Protein AF-A0A1A9VCZ2-F1 (afdb_monomer)

Organism: Glossina austeni (NCBI:txid7395)

Radius of gyration: 34.64 Å; Cα contacts (8 Å, |Δi|>4): 49; chains: 1; bounding box: 55×84×96 Å

pLDDT: mean 73.2, std 14.66, range [42.56, 91.06]

Secondary structure (DSSP, 8-state):
-HHHHHHHHHHHHHHSS---TTSS--S--HHHHHHHHHHHHHHHHTT---GGGTTS-HHHHHHHHHHHHHHHHHHIIIIIIHHHHHHHHHHHHHHHHHTT--HHHHHHHHHHHHHHHHHHHHHHHHHHHHHHHHHHHHHHHHHHHHHHHHHHHHHHHHHHHHHHHHHHHTS--------------------------------------

Mean predicted aligned error: 15.45 Å

InterPro domains:
  IPR032145 Protein of unknown function DUF4818 [PF16089] (28-128)

Foldseek 3Di:
DVVLVVVLVVVCVVPLPDDPPPDDDNDCAPLLVVLLVLLLVCLVVLLPDDPVCPPDDVVVSVVVSSVVSSVCSVCCSPPPLVVVLVVLLVVQVVVCVVVVDDVVVCVVCVSVSSSVSSNVVSVVVSVVVVVVSVVVVVVVVVVVVVVVVVVCVVVVVVVVVVVVVVVVVPPPPPPPPDPDDDDDDDDDDDDDDDDDDPDDDDDDDDDDD

Sequence (209 aa):
VIIVATFHALLHLSHFIEPNTEYCFTDPTLASWIFVISVFEILWSDFVYPVHYLQLPPTLQTIIEIIIALLLTEFGTIFVWYKIENFTCYLTKSLLLAIGLHPKAYTEYEYYILGAATTIVCIAFLICLDGVCTIGKKFICERANSRKQLMTAPKRKAILRSHLQLINKNRPVQKKVNPKSAVAGNTSNVQSSTHDAYEKGRLKTATDY

Structure (mmCIF, N/CA/C/O backbone):
data_AF-A0A1A9VCZ2-F1
#
_entry.id   AF-A0A1A9VCZ2-F1
#
loop_
_atom_site.group_PDB
_atom_site.id
_atom_site.type_symbol
_atom_site.label_atom_id
_atom_site.label_alt_id
_atom_site.label_comp_id
_atom_site.label_asym_id
_atom_site.label_entity_id
_atom_site.label_seq_id
_atom_site.pdbx_PDB_ins_code
_atom_site.Cartn_x
_atom_site.Cartn_y
_atom_site.Cartn_z
_atom_site.occupancy
_atom_site.B_iso_or_equiv
_atom_site.auth_seq_id
_atom_site.auth_comp_id
_atom_site.auth_asym_id
_atom_site.auth_atom_id
_atom_site.pdbx_PDB_model_num
ATOM 1 N N . VAL A 1 1 ? -16.388 12.639 -0.507 1.00 52.12 1 VAL A N 1
ATOM 2 C CA . VAL A 1 1 ? -15.794 12.579 -1.864 1.00 52.12 1 VAL A CA 1
ATOM 3 C C . VAL A 1 1 ? -15.373 13.958 -2.356 1.00 52.12 1 VAL A C 1
ATOM 5 O O . VAL A 1 1 ? -14.179 14.172 -2.434 1.00 52.12 1 VAL A O 1
ATOM 8 N N . ILE A 1 2 ? -16.285 14.918 -2.578 1.00 57.72 2 ILE A N 1
ATOM 9 C CA . ILE A 1 2 ? -15.926 16.253 -3.116 1.00 57.72 2 ILE A CA 1
ATOM 10 C C . ILE A 1 2 ? -14.925 16.996 -2.219 1.00 57.72 2 ILE A C 1
ATOM 12 O O . ILE A 1 2 ? -13.884 17.401 -2.701 1.00 57.72 2 ILE A O 1
ATOM 16 N N . ILE A 1 3 ? -15.166 17.080 -0.906 1.00 57.69 3 ILE A N 1
ATOM 17 C CA . ILE A 1 3 ? -14.259 17.783 0.026 1.00 57.69 3 ILE A CA 1
ATOM 18 C C . ILE A 1 3 ? -12.868 17.133 0.080 1.00 57.69 3 ILE A C 1
ATOM 20 O O . ILE A 1 3 ? -11.864 17.833 0.142 1.00 57.69 3 ILE A O 1
ATOM 24 N N . VAL A 1 4 ? -12.805 15.801 0.005 1.00 55.84 4 VAL A N 1
ATOM 25 C CA . VAL A 1 4 ? -11.534 15.064 -0.008 1.00 55.84 4 VAL A CA 1
ATOM 26 C C . VAL A 1 4 ? -10.811 15.265 -1.337 1.00 55.84 4 VAL A C 1
ATOM 28 O O . VAL A 1 4 ? -9.618 15.524 -1.330 1.00 55.84 4 VAL A O 1
ATOM 31 N N . ALA A 1 5 ? -11.533 15.258 -2.460 1.00 59.16 5 ALA A N 1
ATOM 32 C CA . ALA A 1 5 ? -10.984 15.576 -3.775 1.00 59.16 5 ALA A CA 1
ATOM 33 C C . ALA A 1 5 ? -10.482 17.028 -3.853 1.00 59.16 5 ALA A C 1
ATOM 35 O O . ALA A 1 5 ? -9.435 17.279 -4.436 1.00 59.16 5 ALA A O 1
ATOM 36 N N . THR A 1 6 ? -11.179 17.979 -3.223 1.00 63.00 6 THR A N 1
ATOM 37 C CA . THR A 1 6 ? -10.765 19.388 -3.162 1.00 63.00 6 THR A CA 1
ATOM 38 C C . THR A 1 6 ? -9.535 19.580 -2.278 1.00 63.00 6 THR A C 1
ATOM 40 O O . THR A 1 6 ? -8.613 20.274 -2.687 1.00 63.00 6 THR A O 1
ATOM 43 N N . PHE A 1 7 ? -9.468 18.946 -1.103 1.00 66.06 7 PHE A N 1
ATOM 44 C CA . PHE A 1 7 ? -8.271 18.993 -0.253 1.00 66.06 7 PHE A CA 1
ATOM 45 C C . PHE A 1 7 ? -7.082 18.284 -0.893 1.00 66.06 7 PHE A C 1
ATOM 47 O O . PHE A 1 7 ? -5.967 18.789 -0.822 1.00 66.06 7 PHE A O 1
ATOM 54 N N . HIS A 1 8 ? -7.323 17.155 -1.560 1.00 57.97 8 HIS A N 1
ATOM 55 C CA . HIS A 1 8 ? -6.290 16.455 -2.303 1.00 57.97 8 HIS A CA 1
ATOM 56 C C . HIS A 1 8 ? -5.778 17.327 -3.454 1.00 57.97 8 HIS A C 1
ATOM 58 O O . HIS A 1 8 ? -4.578 17.520 -3.542 1.00 57.97 8 HIS A O 1
ATOM 64 N N . ALA A 1 9 ? -6.654 17.972 -4.235 1.00 58.66 9 ALA A N 1
ATOM 65 C CA . ALA A 1 9 ? -6.259 18.919 -5.283 1.00 58.66 9 ALA A CA 1
ATOM 66 C C . ALA A 1 9 ? -5.501 20.150 -4.742 1.00 58.66 9 ALA A C 1
ATOM 68 O O . ALA A 1 9 ? -4.541 20.599 -5.364 1.00 58.66 9 ALA A O 1
ATOM 69 N N . LEU A 1 10 ? -5.895 20.677 -3.576 1.00 57.34 10 LEU A N 1
ATOM 70 C CA . LEU A 1 10 ? -5.231 21.819 -2.934 1.00 57.34 10 LEU A CA 1
ATOM 71 C C . LEU A 1 10 ? -3.849 21.458 -2.364 1.00 57.34 10 LEU A C 1
ATOM 73 O O . LEU A 1 10 ? -2.930 22.267 -2.458 1.00 57.34 10 LEU A O 1
ATOM 77 N N . LEU A 1 11 ? -3.676 20.251 -1.815 1.00 56.38 11 LEU A N 1
ATOM 78 C CA . LEU A 1 11 ? -2.387 19.758 -1.312 1.00 56.38 11 LEU A CA 1
ATOM 79 C C . LEU A 1 11 ? -1.461 19.297 -2.448 1.00 56.38 11 LEU A C 1
ATOM 81 O O . LEU A 1 11 ? -0.259 19.552 -2.395 1.00 56.38 11 LEU A O 1
ATOM 85 N N . HIS A 1 12 ? -2.014 18.719 -3.521 1.00 52.97 12 HIS A N 1
ATOM 86 C CA . HIS A 1 12 ? -1.264 18.375 -4.734 1.00 52.97 12 HIS A CA 1
ATOM 87 C C . HIS A 1 12 ? -0.693 19.623 -5.425 1.00 52.97 12 HIS A C 1
ATOM 89 O O . HIS A 1 12 ? 0.381 19.553 -6.007 1.00 52.97 12 HIS A O 1
ATOM 95 N N . LEU A 1 13 ? -1.346 20.788 -5.314 1.00 49.53 13 LEU A N 1
ATOM 96 C CA . LEU A 1 13 ? -0.773 22.051 -5.798 1.00 49.53 13 LEU A CA 1
ATOM 97 C C . LEU A 1 13 ? 0.426 22.539 -4.965 1.00 49.53 13 LEU A C 1
ATOM 99 O O . LEU A 1 13 ? 1.216 23.333 -5.467 1.00 49.53 13 LEU A O 1
ATOM 103 N N . SER A 1 14 ? 0.558 22.100 -3.708 1.00 48.03 14 SER A N 1
ATOM 104 C CA . SER A 1 14 ? 1.542 22.646 -2.764 1.00 48.03 14 SER A CA 1
ATOM 105 C C . SER A 1 14 ? 2.853 21.860 -2.690 1.00 48.03 14 SER A C 1
ATOM 107 O O . SER A 1 14 ? 3.862 22.456 -2.328 1.00 48.03 14 SER A O 1
ATOM 109 N N . HIS A 1 15 ? 2.864 20.559 -3.000 1.00 49.66 15 HIS A N 1
ATOM 110 C CA . HIS A 1 15 ? 4.079 19.724 -2.929 1.00 49.66 15 HIS A CA 1
ATOM 111 C C . HIS A 1 15 ? 4.588 19.223 -4.288 1.00 49.66 15 HIS A C 1
ATOM 113 O O . HIS A 1 15 ? 5.670 18.649 -4.358 1.00 49.66 15 HIS A O 1
ATOM 119 N N . PHE A 1 16 ? 3.847 19.463 -5.374 1.00 46.94 16 PHE A N 1
ATOM 120 C CA . PHE A 1 16 ? 4.220 19.027 -6.727 1.00 46.94 16 PHE A CA 1
ATOM 121 C C . PHE A 1 16 ? 5.191 19.984 -7.458 1.00 46.94 16 PHE A C 1
ATOM 123 O O . PHE A 1 16 ? 5.513 19.774 -8.621 1.00 46.94 16 PHE A O 1
ATOM 130 N N . ILE A 1 17 ? 5.682 21.040 -6.807 1.00 46.81 17 ILE A N 1
ATOM 131 C CA . ILE A 1 17 ? 6.604 22.024 -7.399 1.00 46.81 17 ILE A CA 1
ATOM 132 C C . ILE A 1 17 ? 7.838 22.034 -6.489 1.00 46.81 17 ILE A C 1
ATOM 134 O O . ILE A 1 17 ? 7.886 22.776 -5.521 1.00 46.81 17 ILE A O 1
ATOM 138 N N . GLU A 1 18 ? 8.767 21.088 -6.594 1.00 45.09 18 GLU A N 1
ATOM 139 C CA . GLU A 1 18 ? 9.806 21.137 -7.619 1.00 45.09 18 GLU A CA 1
ATOM 140 C C . GLU A 1 18 ? 10.416 19.731 -7.805 1.00 45.09 18 GLU A C 1
ATOM 142 O O . GLU A 1 18 ? 11.246 19.299 -6.997 1.00 45.09 18 GLU A O 1
ATOM 147 N N . PRO A 1 19 ? 9.992 18.959 -8.823 1.00 51.19 19 PRO A N 1
ATOM 148 C CA . PRO A 1 19 ? 10.675 17.723 -9.173 1.00 51.19 19 PRO A CA 1
ATOM 149 C C . PRO A 1 19 ? 12.093 18.079 -9.617 1.00 51.19 19 PRO A C 1
ATOM 151 O O . PRO A 1 19 ? 12.292 18.814 -10.582 1.00 51.19 19 PRO A O 1
ATOM 154 N N . ASN A 1 20 ? 13.083 17.577 -8.882 1.00 51.47 20 ASN A N 1
ATOM 155 C CA . ASN A 1 20 ? 14.489 17.782 -9.200 1.00 51.47 20 ASN A CA 1
ATOM 156 C C . ASN A 1 20 ? 14.747 17.182 -10.595 1.00 51.47 20 ASN A C 1
ATOM 158 O O . ASN A 1 20 ? 14.673 15.967 -10.782 1.00 51.47 20 ASN A O 1
ATOM 162 N N . THR A 1 21 ? 14.985 18.046 -11.579 1.00 52.69 21 THR A N 1
ATOM 163 C CA . THR A 1 21 ? 14.935 17.770 -13.028 1.00 52.69 21 THR A CA 1
ATOM 164 C C . THR A 1 21 ? 16.053 16.862 -13.547 1.00 52.69 21 THR A C 1
ATOM 166 O O . THR A 1 21 ? 16.142 16.608 -14.745 1.00 52.69 21 THR A O 1
ATOM 169 N N . GLU A 1 22 ? 16.907 16.349 -12.662 1.00 55.22 22 GLU A N 1
ATOM 170 C CA . GLU A 1 22 ? 18.051 15.512 -13.027 1.00 55.22 22 GLU A CA 1
ATOM 171 C C . GLU A 1 22 ? 17.714 14.017 -13.160 1.00 55.22 22 GLU A C 1
ATOM 173 O O . GLU A 1 22 ? 18.535 13.250 -13.666 1.00 55.22 22 GLU A O 1
ATOM 178 N N . TYR A 1 23 ? 16.521 13.577 -12.742 1.00 54.56 23 TYR A N 1
ATOM 179 C CA . TYR A 1 23 ? 16.133 12.164 -12.782 1.00 54.56 23 TYR A CA 1
ATOM 180 C C . TYR A 1 23 ? 15.116 11.857 -13.889 1.00 54.56 23 TYR A C 1
ATOM 182 O O . TYR A 1 23 ? 14.283 12.671 -14.263 1.00 54.56 23 TYR A O 1
ATOM 190 N N . CYS A 1 24 ? 15.228 10.639 -14.421 1.00 55.81 24 CYS A N 1
ATOM 191 C CA . CYS A 1 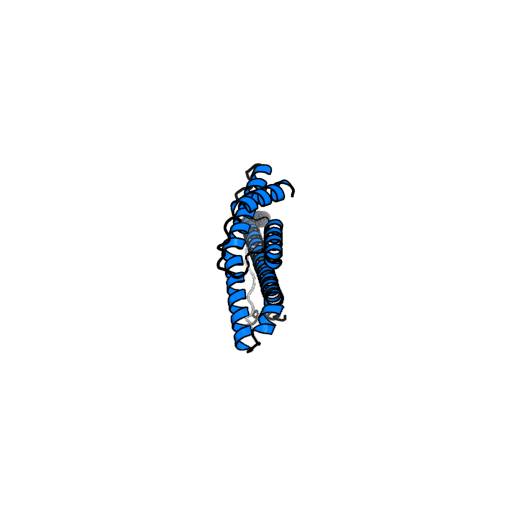24 ? 14.806 10.194 -15.754 1.00 55.81 24 CYS A CA 1
ATOM 192 C C . CYS A 1 24 ? 13.308 10.329 -16.119 1.00 55.81 24 CYS A C 1
ATOM 194 O O . CYS A 1 24 ? 12.963 10.032 -17.259 1.00 55.81 24 CYS A O 1
ATOM 196 N N . PHE A 1 25 ? 12.421 10.736 -15.208 1.00 52.97 25 PHE A N 1
ATOM 197 C CA . PHE A 1 25 ? 10.984 10.853 -15.474 1.00 52.97 25 PHE A CA 1
ATOM 198 C C . PHE A 1 25 ? 10.402 12.070 -14.755 1.00 52.97 25 PHE A C 1
ATOM 200 O O . PHE A 1 25 ? 10.182 12.049 -13.549 1.00 52.97 25 PHE A O 1
ATOM 207 N N . THR A 1 26 ? 10.168 13.139 -15.515 1.00 50.75 26 THR A N 1
ATOM 208 C CA . THR A 1 26 ? 9.537 14.380 -15.035 1.00 50.75 26 THR A CA 1
ATOM 209 C C . THR A 1 26 ? 8.007 14.290 -15.032 1.00 50.75 26 THR A C 1
ATOM 211 O O . THR A 1 26 ? 7.349 15.097 -14.382 1.00 50.75 26 THR A O 1
ATOM 214 N N . ASP A 1 27 ? 7.439 13.300 -15.728 1.00 57.88 27 ASP A N 1
ATOM 215 C CA . ASP A 1 27 ? 5.993 13.129 -15.850 1.00 57.88 27 ASP A CA 1
ATOM 216 C C . ASP A 1 27 ? 5.460 12.078 -14.869 1.00 57.88 27 ASP A C 1
ATOM 218 O O . ASP A 1 27 ? 6.059 11.006 -14.727 1.00 57.88 27 ASP A O 1
ATOM 222 N N . PRO A 1 28 ? 4.308 12.334 -14.220 1.00 55.16 28 PRO A N 1
ATOM 223 C CA . PRO A 1 28 ? 3.696 11.375 -13.316 1.00 55.16 28 PRO A CA 1
ATOM 224 C C . PRO A 1 28 ? 3.307 10.114 -14.095 1.00 55.16 28 PRO A C 1
ATOM 226 O O . PRO A 1 28 ? 2.402 10.122 -14.935 1.00 55.16 28 PRO A O 1
ATOM 229 N N . THR A 1 29 ? 4.011 9.019 -13.818 1.00 68.62 29 THR A N 1
ATOM 230 C CA . THR A 1 29 ? 3.796 7.729 -14.473 1.00 68.62 29 THR A CA 1
ATOM 231 C C . THR A 1 29 ? 2.415 7.174 -14.112 1.00 68.62 29 THR A C 1
ATOM 233 O O . THR A 1 29 ? 1.915 7.360 -13.002 1.00 68.62 29 THR A O 1
ATOM 236 N N . LEU A 1 30 ? 1.778 6.450 -15.041 1.00 71.06 30 LEU A N 1
ATOM 237 C CA . LEU A 1 30 ? 0.506 5.745 -14.801 1.00 71.06 30 LEU A CA 1
ATOM 238 C C . LEU A 1 30 ? 0.558 4.893 -13.514 1.00 71.06 30 LEU A C 1
ATOM 240 O O . LEU A 1 30 ? -0.425 4.800 -12.784 1.00 71.06 30 LEU A O 1
ATOM 244 N N . ALA A 1 31 ? 1.725 4.314 -13.215 1.00 74.44 31 ALA A N 1
ATOM 245 C CA . ALA A 1 31 ? 1.975 3.542 -12.004 1.00 74.44 31 ALA A CA 1
ATOM 246 C C . ALA A 1 31 ? 1.832 4.378 -10.720 1.00 74.44 31 ALA A C 1
ATOM 248 O O . ALA A 1 31 ? 1.229 3.902 -9.762 1.00 74.44 31 ALA A O 1
ATOM 249 N N . SER A 1 32 ? 2.306 5.629 -10.709 1.00 76.94 32 SER A N 1
ATOM 250 C CA . SER A 1 32 ? 2.145 6.537 -9.566 1.00 76.94 32 SER A CA 1
ATOM 251 C C . SER A 1 32 ? 0.669 6.837 -9.281 1.00 76.94 32 SER A C 1
ATOM 253 O O . SER A 1 32 ? 0.229 6.760 -8.135 1.00 76.94 32 SER A O 1
ATOM 255 N N . TRP A 1 33 ? -0.136 7.068 -10.323 1.00 77.44 33 TRP A N 1
ATOM 256 C CA . TRP A 1 33 ? -1.582 7.263 -10.169 1.00 77.44 33 TRP A CA 1
ATOM 257 C C . TRP A 1 33 ? -2.281 6.024 -9.607 1.00 77.44 33 TRP A C 1
ATOM 259 O O . TRP A 1 33 ? -3.092 6.138 -8.688 1.00 77.44 33 TRP A O 1
ATOM 269 N N . ILE A 1 34 ? -1.945 4.838 -10.124 1.00 79.44 34 ILE A N 1
ATOM 270 C CA . ILE A 1 34 ? -2.486 3.567 -9.626 1.00 79.44 34 ILE A CA 1
ATOM 271 C C . ILE A 1 34 ? -2.100 3.365 -8.157 1.00 79.44 34 ILE A C 1
ATOM 273 O O . ILE A 1 34 ? -2.953 2.988 -7.353 1.00 79.44 34 ILE A O 1
ATOM 277 N N . PHE A 1 35 ? -0.851 3.659 -7.790 1.00 79.25 35 PHE A N 1
ATOM 278 C CA . PHE A 1 35 ? -0.376 3.578 -6.413 1.00 79.25 35 PHE A CA 1
ATOM 279 C C . PHE A 1 35 ? -1.184 4.486 -5.482 1.00 79.25 35 PHE A C 1
ATOM 281 O O . PHE A 1 35 ? -1.707 4.011 -4.476 1.00 79.25 35 PHE A O 1
ATOM 288 N N . VAL A 1 36 ? -1.347 5.765 -5.837 1.00 80.25 36 VAL A N 1
ATOM 289 C CA . VAL A 1 36 ? -2.093 6.739 -5.024 1.00 80.25 36 VAL A CA 1
ATOM 290 C C . VAL A 1 36 ? -3.552 6.318 -4.852 1.00 80.25 36 VAL A C 1
ATOM 292 O O . VAL A 1 36 ? -4.045 6.295 -3.725 1.00 80.25 36 VAL A O 1
ATOM 295 N N . ILE A 1 37 ? -4.231 5.935 -5.940 1.00 80.06 37 ILE A N 1
ATOM 296 C CA . ILE A 1 37 ? -5.630 5.480 -5.890 1.00 80.06 37 ILE A CA 1
ATOM 297 C C . ILE A 1 37 ? -5.763 4.262 -4.974 1.00 80.06 37 ILE A C 1
ATOM 299 O O . ILE A 1 37 ? -6.665 4.214 -4.142 1.00 80.06 37 ILE A O 1
ATOM 303 N N . SER A 1 38 ? -4.840 3.310 -5.084 1.00 80.81 38 SER A N 1
ATOM 304 C CA . SER A 1 38 ? -4.903 2.063 -4.322 1.00 80.81 38 SER A CA 1
ATOM 305 C C . SER A 1 38 ? -4.584 2.269 -2.839 1.00 80.81 38 SER A C 1
ATOM 307 O O . SER A 1 38 ? -5.266 1.725 -1.977 1.00 80.81 38 SER A O 1
ATOM 309 N N . VAL A 1 39 ? -3.588 3.098 -2.509 1.00 80.31 39 VAL A N 1
ATOM 310 C CA . VAL A 1 39 ? -3.297 3.480 -1.116 1.00 80.31 39 VAL A CA 1
ATOM 311 C C . VAL A 1 39 ? -4.497 4.196 -0.501 1.00 80.31 39 VAL A C 1
ATOM 313 O O . VAL A 1 39 ? -4.869 3.911 0.637 1.00 80.31 39 VAL A O 1
ATOM 316 N N . PHE A 1 40 ? -5.139 5.080 -1.264 1.00 79.56 40 PHE A N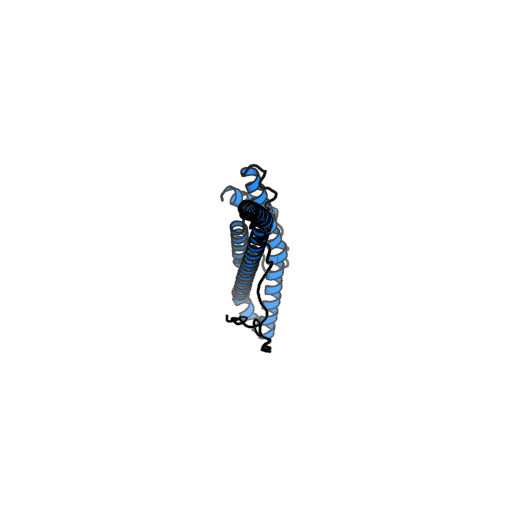 1
ATOM 317 C CA . PHE A 1 40 ? -6.339 5.776 -0.824 1.00 79.56 40 PHE A CA 1
ATOM 318 C C . PHE A 1 40 ? -7.520 4.816 -0.606 1.00 79.56 40 PHE A C 1
ATOM 320 O O . PHE A 1 40 ? -8.223 4.935 0.396 1.00 79.56 40 PHE A O 1
ATOM 327 N N . GLU A 1 41 ? -7.720 3.838 -1.492 1.00 81.69 41 GLU A N 1
ATOM 328 C CA . GLU A 1 41 ? -8.746 2.799 -1.345 1.00 81.69 41 GLU A CA 1
ATOM 329 C C . GLU A 1 41 ? -8.527 1.952 -0.083 1.00 81.69 41 GLU A C 1
ATOM 331 O O . GLU A 1 41 ? -9.471 1.716 0.674 1.00 81.69 41 GLU A O 1
ATOM 336 N N . ILE A 1 42 ? -7.282 1.558 0.198 1.00 78.38 42 ILE A N 1
ATOM 337 C CA . ILE A 1 42 ? -6.941 0.784 1.399 1.00 78.38 42 ILE A CA 1
ATOM 338 C C . ILE A 1 42 ? -7.165 1.620 2.661 1.00 78.38 42 ILE A C 1
ATOM 340 O O . ILE A 1 42 ? -7.820 1.157 3.593 1.00 78.38 42 ILE A O 1
ATOM 344 N N . LEU A 1 43 ? -6.711 2.876 2.674 1.00 77.94 43 LEU A N 1
ATOM 345 C CA . LEU A 1 43 ? -6.960 3.805 3.782 1.00 77.94 43 LEU A CA 1
ATOM 346 C C . LEU A 1 43 ? -8.459 4.012 4.031 1.00 77.94 43 LEU A C 1
ATOM 348 O O . LEU A 1 43 ? -8.884 4.075 5.185 1.00 77.94 43 LEU A O 1
ATOM 352 N N . TRP A 1 44 ? -9.256 4.083 2.964 1.00 77.12 44 TRP A N 1
ATOM 353 C CA . TRP A 1 44 ? -10.707 4.223 3.048 1.00 77.12 44 TRP A CA 1
ATOM 354 C C . TRP A 1 44 ? -11.394 2.953 3.571 1.00 77.12 44 TRP A C 1
ATOM 356 O O . TRP A 1 44 ? -12.347 3.033 4.344 1.00 77.12 44 TRP A O 1
ATOM 366 N N . SER A 1 45 ? -10.915 1.775 3.169 1.00 77.44 45 SER A N 1
ATOM 367 C CA . SER A 1 45 ? -11.424 0.472 3.622 1.00 77.44 45 SER A CA 1
ATOM 368 C C . SER A 1 45 ? -11.060 0.170 5.079 1.00 77.44 45 SER A C 1
ATOM 370 O O . SER A 1 45 ? -11.815 -0.487 5.806 1.00 77.44 45 SER A O 1
ATOM 372 N N . ASP A 1 46 ? -9.898 0.643 5.525 1.00 67.38 46 ASP A N 1
ATOM 373 C CA . ASP A 1 46 ? -9.320 0.231 6.797 1.00 67.38 46 ASP A CA 1
ATOM 374 C C . ASP A 1 46 ? -9.833 0.993 8.015 1.00 67.38 46 ASP A C 1
ATOM 376 O O . ASP A 1 46 ? -9.503 0.551 9.116 1.00 67.38 46 ASP A O 1
ATOM 380 N N . PHE A 1 47 ? -10.665 2.039 7.857 1.00 63.84 47 PHE A N 1
ATOM 381 C CA . PHE A 1 47 ? -11.191 2.883 8.947 1.00 63.84 47 PHE A CA 1
ATOM 382 C C . PHE A 1 47 ? -10.178 2.961 10.089 1.00 63.84 47 PHE A C 1
ATOM 384 O O . PHE A 1 47 ? -10.360 2.336 11.142 1.00 63.84 47 PHE A O 1
ATOM 391 N N . VAL A 1 48 ? -9.056 3.643 9.833 1.00 60.50 48 VAL A N 1
ATOM 392 C CA . VAL A 1 48 ? -7.902 3.749 10.740 1.00 60.50 48 VAL A CA 1
ATOM 393 C C . VAL A 1 48 ? -8.284 4.631 11.928 1.00 60.50 48 VAL A C 1
ATOM 395 O O . VAL A 1 48 ? -7.743 5.709 12.151 1.00 60.50 48 VAL A O 1
ATOM 398 N N . TYR A 1 49 ? -9.280 4.199 12.692 1.00 59.75 49 TYR A N 1
ATOM 399 C CA . TYR A 1 49 ? -9.804 4.923 13.820 1.00 59.75 49 TYR A CA 1
ATOM 400 C C . TYR A 1 49 ? -9.345 4.238 15.099 1.00 59.75 49 TYR A C 1
ATOM 402 O O . TYR A 1 49 ? -9.797 3.135 15.433 1.00 59.75 49 TYR A O 1
ATOM 410 N N . PRO A 1 50 ? -8.453 4.876 15.871 1.00 58.88 50 PRO A N 1
ATOM 411 C CA . PRO A 1 50 ? -8.182 4.432 17.218 1.00 58.88 50 PRO A CA 1
ATOM 412 C C . PRO A 1 50 ? -9.483 4.531 18.010 1.00 58.88 50 PRO A C 1
ATOM 414 O O . PRO A 1 50 ? -10.100 5.592 18.095 1.00 58.88 50 PRO A O 1
ATOM 417 N N . VAL A 1 51 ? -9.864 3.435 18.671 1.00 63.34 51 VAL A N 1
ATOM 418 C CA . VAL A 1 51 ? -11.046 3.334 19.556 1.00 63.34 51 VAL A CA 1
ATOM 419 C C . VAL A 1 51 ? -11.096 4.460 20.610 1.00 63.34 51 VAL A C 1
ATOM 421 O O . VAL A 1 51 ? -12.118 4.698 21.240 1.00 63.34 51 VAL A O 1
ATOM 424 N N . HIS A 1 52 ? -9.982 5.158 20.825 1.00 65.31 52 HIS A N 1
ATOM 425 C CA . HIS A 1 52 ? -9.792 6.180 21.847 1.00 65.31 52 HIS A CA 1
ATOM 426 C C . HIS A 1 52 ? -10.466 7.514 21.491 1.00 65.31 52 HIS A C 1
ATOM 428 O O . HIS A 1 52 ? -10.749 8.296 22.391 1.00 65.31 52 HIS A O 1
ATOM 434 N N . TYR A 1 53 ? -10.788 7.753 20.217 1.00 66.00 53 TYR A N 1
ATOM 435 C CA . TYR A 1 53 ? -11.432 8.992 19.763 1.00 66.00 53 TYR A CA 1
ATOM 436 C C . TYR A 1 53 ? -12.963 8.887 19.651 1.00 66.00 53 TYR A C 1
ATOM 438 O O . TYR A 1 53 ? -13.610 9.797 19.143 1.00 66.00 53 TYR A O 1
ATOM 446 N N . LEU A 1 54 ? -13.569 7.817 20.184 1.00 67.69 54 LEU A N 1
ATOM 447 C CA . LEU A 1 54 ? -15.023 7.585 20.146 1.00 67.69 54 LEU A CA 1
ATOM 448 C C . LEU A 1 54 ? -15.868 8.680 20.833 1.00 67.69 54 LEU A C 1
ATOM 450 O O . LEU A 1 54 ? -17.089 8.663 20.729 1.00 67.69 54 LEU A O 1
ATOM 454 N N . GLN A 1 55 ? -15.238 9.573 21.599 1.00 82.31 55 GLN A N 1
ATOM 455 C CA . GLN A 1 55 ? -15.908 10.611 22.387 1.00 82.31 55 GLN A CA 1
ATOM 456 C C . GLN A 1 55 ? -16.074 11.944 21.639 1.00 82.31 55 GLN A C 1
ATOM 458 O O . GLN A 1 55 ? -16.719 12.848 22.166 1.00 82.31 55 GLN A O 1
ATOM 463 N N . LEU A 1 56 ? -15.499 12.093 20.440 1.00 82.88 56 LEU A N 1
ATOM 464 C CA . LEU A 1 56 ? -15.586 13.333 19.667 1.00 82.88 56 LEU A CA 1
ATOM 465 C C . LEU A 1 56 ? -16.814 13.356 18.743 1.00 82.88 56 LEU A C 1
ATOM 467 O O . LEU A 1 56 ? -17.298 12.301 18.331 1.00 82.88 56 LEU A O 1
ATOM 471 N N . PRO A 1 57 ? -17.331 14.552 18.394 1.00 88.75 57 PRO A N 1
ATOM 472 C CA . PRO A 1 57 ? -18.420 14.672 17.435 1.00 88.75 57 PRO A CA 1
ATOM 473 C C . PRO A 1 57 ? -18.021 14.069 16.077 1.00 88.75 57 PRO A C 1
ATOM 475 O O . PRO A 1 57 ? -16.889 14.278 15.624 1.00 88.75 57 PRO A O 1
ATOM 478 N N . PRO A 1 58 ? -18.953 13.379 15.392 1.00 82.25 58 PRO A N 1
ATOM 479 C CA . PRO A 1 58 ? -18.659 12.572 14.205 1.00 82.25 58 PRO A CA 1
ATOM 480 C C . PRO A 1 58 ? -17.995 13.379 13.083 1.00 82.25 58 PRO A C 1
ATOM 482 O O . PRO A 1 58 ? -17.099 12.886 12.408 1.00 82.25 58 PRO A O 1
ATOM 485 N N . THR A 1 59 ? -18.358 14.655 12.935 1.00 82.69 59 THR A N 1
ATOM 486 C CA . THR A 1 59 ? -17.759 15.555 11.941 1.00 82.69 59 THR A CA 1
ATOM 487 C C . THR A 1 59 ? -16.261 15.756 12.163 1.00 82.69 59 THR A C 1
ATOM 489 O O . THR A 1 59 ? -15.482 15.705 11.215 1.00 82.69 59 THR A O 1
ATOM 492 N N . LEU A 1 60 ? -15.841 15.979 13.411 1.00 83.50 60 LEU A N 1
ATOM 493 C CA . LEU A 1 60 ? -14.437 16.240 13.729 1.00 83.50 60 LEU A CA 1
ATOM 494 C C . LEU A 1 60 ? -13.606 14.959 13.622 1.00 83.50 60 LEU A C 1
ATOM 496 O O . LEU A 1 60 ? -12.463 14.993 13.175 1.00 83.50 60 LEU A O 1
ATOM 500 N N . GLN A 1 61 ? -14.229 13.826 13.941 1.00 82.44 61 GLN A N 1
ATOM 501 C CA . GLN A 1 61 ? -13.685 12.499 13.694 1.00 82.44 61 GLN A CA 1
ATOM 502 C C . GLN A 1 61 ? -13.356 12.286 12.209 1.00 82.44 61 GLN A C 1
ATOM 504 O O . GLN A 1 61 ? -12.218 11.941 11.894 1.00 82.44 61 GLN A O 1
ATOM 509 N N . THR A 1 62 ? -14.303 12.560 11.308 1.00 80.38 62 THR A N 1
ATOM 510 C CA . THR A 1 62 ? -14.086 12.429 9.859 1.00 80.38 6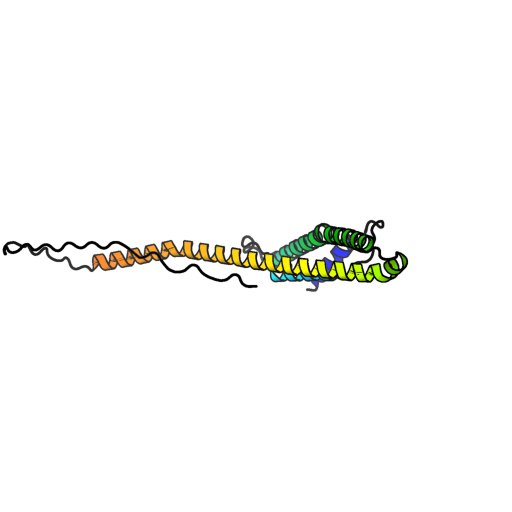2 THR A CA 1
ATOM 511 C C . THR A 1 62 ? -13.003 13.378 9.345 1.00 80.38 62 THR A C 1
ATOM 513 O O . THR A 1 62 ? -12.204 12.993 8.497 1.00 80.38 62 THR A O 1
ATOM 516 N N . ILE A 1 63 ? -12.929 14.611 9.860 1.00 83.56 63 ILE A N 1
ATOM 517 C CA . ILE A 1 63 ? -11.890 15.572 9.452 1.00 83.56 63 ILE A CA 1
ATOM 518 C C . ILE A 1 63 ? -10.494 15.060 9.822 1.00 83.56 63 ILE A C 1
ATOM 520 O O . ILE A 1 63 ? -9.600 15.072 8.978 1.00 83.56 63 ILE A O 1
ATOM 524 N N . ILE A 1 64 ? -10.305 14.587 11.058 1.00 82.69 64 ILE A N 1
ATOM 525 C CA . ILE A 1 64 ? -9.016 14.039 11.507 1.00 82.69 64 ILE A CA 1
ATOM 526 C C . ILE A 1 64 ? -8.622 12.823 10.665 1.00 82.69 64 ILE A C 1
ATOM 528 O O . ILE A 1 64 ? -7.468 12.710 10.260 1.00 82.69 64 ILE A O 1
ATOM 532 N N . GLU A 1 65 ? -9.574 11.938 10.373 1.00 81.00 65 GLU A N 1
ATOM 533 C CA . GLU A 1 65 ? -9.347 10.752 9.544 1.00 81.00 65 GLU A CA 1
ATOM 534 C C . GLU A 1 65 ? -8.865 11.124 8.137 1.00 81.00 65 GLU A C 1
ATOM 536 O O . GLU A 1 65 ? -7.862 10.587 7.672 1.00 81.00 65 GLU A O 1
ATOM 541 N N . ILE A 1 66 ? -9.504 12.112 7.502 1.00 80.50 66 ILE A N 1
ATOM 542 C CA . ILE A 1 66 ? -9.088 12.620 6.188 1.00 80.50 66 ILE A CA 1
ATOM 543 C C . ILE A 1 66 ? -7.671 13.204 6.249 1.00 80.50 66 ILE A C 1
ATOM 545 O O . ILE A 1 66 ? -6.864 12.921 5.368 1.00 80.50 66 ILE A O 1
ATOM 549 N N . ILE A 1 67 ? -7.346 13.990 7.282 1.00 81.69 67 ILE A N 1
ATOM 550 C CA . ILE A 1 67 ? -6.013 14.596 7.433 1.00 81.69 67 ILE A CA 1
ATOM 551 C C . ILE A 1 67 ? -4.939 13.517 7.599 1.00 81.69 67 ILE A C 1
ATOM 553 O O . ILE A 1 67 ? -3.911 13.571 6.929 1.00 81.69 67 ILE A O 1
ATOM 557 N N . ILE A 1 68 ? -5.171 12.521 8.458 1.00 81.00 68 ILE A N 1
ATOM 558 C CA . ILE A 1 68 ? -4.218 11.424 8.678 1.00 81.00 68 ILE A CA 1
ATOM 559 C C . ILE A 1 68 ? -4.054 10.594 7.403 1.00 81.00 68 ILE A C 1
ATOM 561 O O . ILE A 1 68 ? -2.925 10.276 7.036 1.00 81.00 68 ILE A O 1
ATOM 565 N N . ALA A 1 69 ? -5.149 10.276 6.708 1.00 79.44 69 ALA A N 1
ATOM 566 C CA . ALA A 1 69 ? -5.100 9.538 5.449 1.00 79.44 69 ALA A CA 1
ATOM 567 C C . ALA A 1 69 ? -4.315 10.301 4.372 1.00 79.44 69 ALA A C 1
ATOM 569 O O . ALA A 1 69 ? -3.491 9.704 3.679 1.00 79.44 69 ALA A O 1
ATOM 570 N N . LEU A 1 70 ? -4.510 11.619 4.264 1.00 78.88 70 LEU A N 1
ATOM 571 C CA . LEU A 1 70 ? -3.748 12.471 3.349 1.00 78.88 70 LEU A CA 1
ATOM 572 C C . LEU A 1 70 ? -2.258 12.480 3.698 1.00 78.88 70 LEU A C 1
ATOM 574 O O . LEU A 1 70 ? -1.446 12.227 2.815 1.00 78.88 70 LEU A O 1
ATOM 578 N N . LEU A 1 71 ? -1.905 12.675 4.972 1.00 80.62 71 LEU A N 1
ATOM 579 C CA . LEU A 1 71 ? -0.509 12.655 5.422 1.00 80.62 71 LEU A CA 1
ATOM 580 C C . LEU A 1 71 ? 0.162 11.299 5.174 1.00 80.62 71 LEU A C 1
ATOM 582 O O . LEU A 1 71 ? 1.307 11.257 4.733 1.00 80.62 71 LEU A O 1
ATOM 586 N N . LEU A 1 72 ? -0.534 10.185 5.427 1.00 80.94 72 LEU A N 1
ATOM 587 C CA . LEU A 1 72 ? -0.010 8.847 5.139 1.00 80.94 72 LEU A CA 1
ATOM 588 C C . LEU A 1 72 ? 0.166 8.616 3.638 1.00 80.94 72 LEU A C 1
ATOM 590 O O . LEU A 1 72 ? 1.173 8.041 3.232 1.00 80.94 72 LEU A O 1
ATOM 594 N N . THR A 1 73 ? -0.796 9.056 2.825 1.00 81.19 73 THR A N 1
ATOM 595 C CA . THR A 1 73 ? -0.729 8.923 1.363 1.00 81.19 73 THR A CA 1
ATOM 596 C C . THR A 1 73 ? 0.428 9.741 0.804 1.00 81.19 73 THR A C 1
ATOM 598 O O . THR A 1 73 ? 1.212 9.239 0.002 1.00 81.19 73 THR A O 1
ATOM 601 N N . GLU A 1 74 ? 0.577 10.982 1.260 1.00 80.38 74 GLU A N 1
ATOM 602 C CA . GLU A 1 74 ? 1.653 11.886 0.863 1.00 80.38 74 GLU A CA 1
ATOM 603 C C . GLU A 1 74 ? 3.018 11.339 1.290 1.00 80.38 74 GLU A C 1
ATOM 605 O O . GLU A 1 74 ? 3.913 11.188 0.461 1.00 80.38 74 GLU A O 1
ATOM 610 N N . PHE A 1 75 ? 3.158 10.927 2.553 1.00 81.56 75 PHE A N 1
ATOM 611 C CA . PHE A 1 75 ? 4.387 10.315 3.050 1.00 81.56 75 PHE A CA 1
ATOM 612 C C . PHE A 1 75 ? 4.721 9.015 2.304 1.00 81.56 75 PHE A C 1
ATOM 614 O O . PHE A 1 75 ? 5.867 8.802 1.907 1.00 81.56 75 PHE A O 1
ATOM 621 N N . GLY A 1 76 ? 3.726 8.159 2.066 1.00 81.25 76 GLY A N 1
ATOM 622 C CA . GLY A 1 76 ? 3.887 6.923 1.306 1.00 81.25 76 GLY A CA 1
ATOM 623 C C . GLY A 1 76 ? 4.335 7.187 -0.129 1.00 81.25 76 GLY A C 1
ATOM 624 O O . GLY A 1 76 ? 5.261 6.543 -0.616 1.00 81.25 76 GLY A O 1
ATOM 625 N N . THR A 1 77 ? 3.749 8.180 -0.790 1.00 81.19 77 THR A N 1
ATOM 626 C CA . THR A 1 77 ? 4.087 8.519 -2.177 1.00 81.19 77 THR A CA 1
ATOM 627 C C . THR A 1 77 ? 5.481 9.152 -2.275 1.00 81.19 77 THR A C 1
ATOM 629 O O . THR A 1 77 ? 6.298 8.753 -3.103 1.00 81.19 77 THR A O 1
ATOM 632 N N . ILE A 1 78 ? 5.818 10.087 -1.387 1.00 79.38 78 ILE A N 1
ATOM 633 C CA . ILE A 1 78 ? 7.098 10.805 -1.455 1.00 79.38 78 IL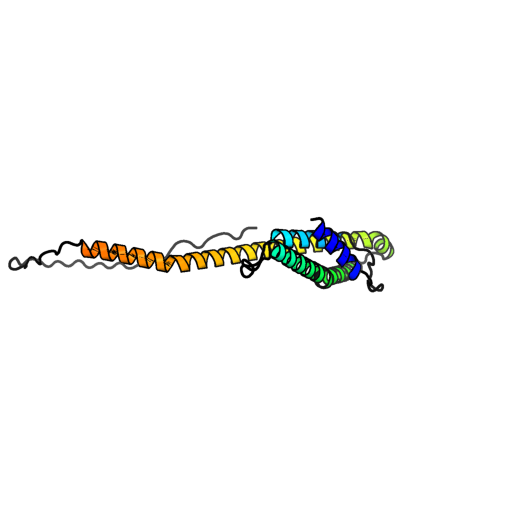E A CA 1
ATOM 634 C C . ILE A 1 78 ? 8.266 9.939 -0.974 1.00 79.38 78 ILE A C 1
ATOM 636 O O . ILE A 1 78 ? 9.329 9.946 -1.587 1.00 79.38 78 ILE A O 1
ATOM 640 N N . PHE A 1 79 ? 8.111 9.192 0.121 1.00 79.19 79 PHE A N 1
ATOM 641 C CA . PHE A 1 79 ? 9.233 8.448 0.704 1.00 79.19 79 PHE A CA 1
ATOM 642 C C . PHE A 1 79 ? 9.313 7.007 0.221 1.00 79.19 79 PHE A C 1
ATOM 644 O O . PHE A 1 79 ? 10.413 6.521 -0.040 1.00 79.19 79 PHE A O 1
ATOM 651 N N . VAL A 1 80 ? 8.182 6.307 0.125 1.00 83.50 80 VAL A N 1
ATOM 652 C CA . VAL A 1 80 ? 8.177 4.876 -0.209 1.00 83.50 80 VAL A CA 1
ATOM 653 C C . VAL A 1 80 ? 8.150 4.696 -1.720 1.00 83.50 80 VAL A C 1
ATOM 655 O O . VAL A 1 80 ? 9.056 4.073 -2.274 1.00 83.50 80 VAL A O 1
ATOM 658 N N . TRP A 1 81 ? 7.162 5.287 -2.394 1.00 85.12 81 TRP A N 1
ATOM 659 C CA . TRP A 1 81 ? 6.972 5.103 -3.831 1.00 85.12 81 TRP A CA 1
ATOM 660 C C . TRP A 1 81 ? 8.145 5.647 -4.643 1.00 85.12 81 TRP A C 1
ATOM 662 O O . TRP A 1 81 ? 8.721 4.904 -5.432 1.00 85.12 81 TRP A O 1
ATOM 672 N N . TYR A 1 82 ? 8.594 6.874 -4.370 1.00 82.81 82 TYR A N 1
ATOM 673 C CA . TYR A 1 82 ? 9.769 7.449 -5.036 1.00 82.81 82 TYR A CA 1
ATOM 674 C C . TYR A 1 82 ? 11.017 6.552 -4.945 1.00 82.81 82 TYR A C 1
ATOM 676 O O . TYR A 1 82 ? 11.748 6.367 -5.919 1.00 82.81 82 TYR A O 1
ATOM 684 N N . LYS A 1 83 ? 11.280 5.954 -3.773 1.00 84.88 83 LYS A N 1
ATOM 685 C CA . LYS A 1 83 ? 12.435 5.061 -3.590 1.00 84.88 83 LYS A CA 1
ATOM 686 C C . LYS A 1 83 ? 12.273 3.760 -4.369 1.00 84.88 83 LYS A C 1
ATOM 688 O O . LYS A 1 83 ? 13.252 3.297 -4.954 1.00 84.88 83 LYS A O 1
ATOM 693 N N . ILE A 1 84 ? 11.065 3.197 -4.394 1.00 84.69 84 ILE A N 1
ATOM 694 C CA . ILE A 1 84 ? 10.740 1.992 -5.167 1.00 84.69 84 ILE A CA 1
ATOM 695 C C . ILE A 1 84 ? 10.868 2.262 -6.667 1.00 84.69 84 ILE A C 1
ATOM 697 O O . ILE A 1 84 ? 11.472 1.459 -7.375 1.00 84.69 84 ILE A O 1
ATOM 701 N N . GLU A 1 85 ? 10.351 3.386 -7.155 1.00 83.62 85 GLU A N 1
ATOM 702 C CA . GLU A 1 85 ? 10.421 3.770 -8.565 1.00 83.62 85 GLU A CA 1
ATOM 703 C C . GLU A 1 85 ? 11.873 3.968 -9.005 1.00 83.62 85 GLU A C 1
ATOM 705 O O . GLU A 1 85 ? 12.310 3.374 -9.992 1.00 83.62 85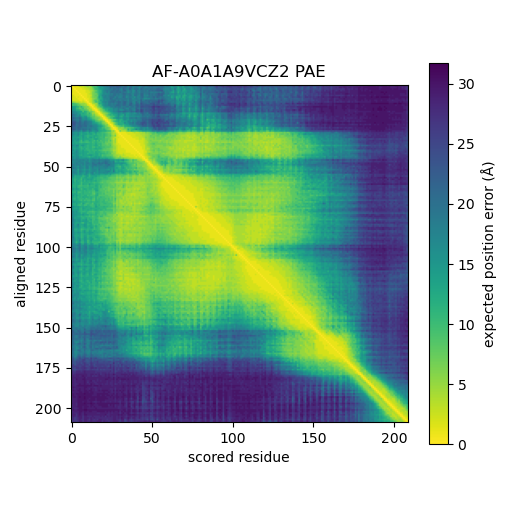 GLU A O 1
ATOM 710 N N . ASN A 1 86 ? 12.665 4.699 -8.214 1.00 84.56 86 ASN A N 1
ATOM 711 C CA . ASN A 1 86 ? 14.081 4.901 -8.497 1.00 84.56 86 ASN A CA 1
ATOM 712 C C . ASN A 1 86 ? 14.856 3.571 -8.492 1.00 84.56 86 ASN A C 1
ATOM 714 O O . ASN A 1 86 ? 15.629 3.288 -9.406 1.00 84.56 86 ASN A O 1
ATOM 718 N N . PHE A 1 87 ? 14.605 2.707 -7.502 1.00 85.50 87 PHE A N 1
ATOM 719 C CA . PHE A 1 87 ? 15.202 1.372 -7.442 1.00 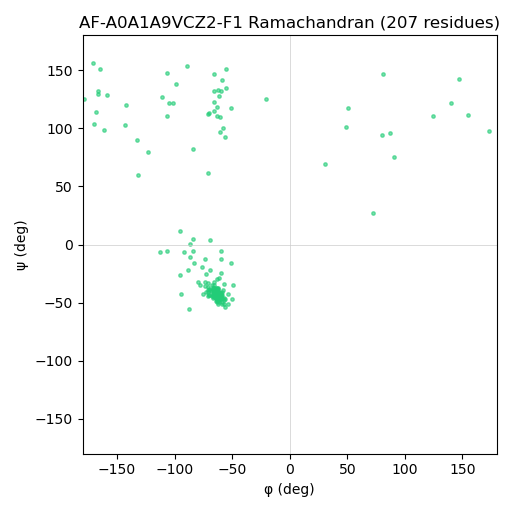85.50 87 PHE A CA 1
ATOM 720 C C . PHE A 1 87 ? 14.812 0.510 -8.652 1.00 85.50 87 PHE A C 1
ATOM 722 O O . PHE A 1 87 ? 15.672 -0.126 -9.259 1.00 85.50 87 PHE A O 1
ATOM 729 N N . THR A 1 88 ? 13.538 0.537 -9.048 1.00 85.81 88 THR A N 1
ATOM 730 C CA . THR A 1 88 ? 13.020 -0.191 -10.216 1.00 85.81 88 THR A CA 1
ATOM 731 C C . THR A 1 88 ? 13.657 0.318 -11.505 1.00 85.81 88 THR A C 1
ATOM 733 O O . THR A 1 88 ? 14.017 -0.485 -12.365 1.00 85.81 88 THR A O 1
ATOM 736 N N . CYS A 1 89 ? 13.870 1.629 -11.627 1.00 84.56 89 CYS A N 1
ATOM 737 C CA . CYS A 1 89 ? 14.570 2.240 -12.752 1.00 84.56 89 CYS A CA 1
ATOM 738 C C . CYS A 1 89 ? 16.022 1.761 -12.843 1.00 84.56 89 CYS A C 1
ATOM 740 O O . CYS A 1 89 ? 16.431 1.244 -13.885 1.00 84.56 89 CYS A O 1
ATOM 742 N N . TYR A 1 90 ? 16.782 1.830 -11.747 1.00 86.31 90 TYR A N 1
ATOM 743 C CA . TYR A 1 90 ? 18.156 1.323 -11.719 1.00 86.31 90 TYR A CA 1
ATOM 744 C C . TYR A 1 90 ? 18.237 -0.173 -12.024 1.00 86.31 90 TYR A C 1
ATOM 746 O O . TYR A 1 90 ? 19.115 -0.595 -12.781 1.00 86.31 90 TYR A O 1
ATOM 754 N N . LEU A 1 91 ? 17.322 -0.973 -11.475 1.00 87.06 91 LEU A N 1
ATOM 755 C CA . LEU A 1 91 ? 17.282 -2.416 -11.697 1.00 87.06 91 LEU A CA 1
ATOM 756 C C . LEU A 1 91 ? 16.948 -2.742 -13.153 1.00 87.06 91 LEU A C 1
ATOM 758 O O . LEU A 1 91 ? 17.631 -3.559 -13.764 1.00 87.06 91 LEU A O 1
ATOM 762 N N . THR A 1 92 ? 15.964 -2.054 -13.732 1.00 86.25 92 THR A N 1
ATOM 763 C CA . THR A 1 92 ? 15.576 -2.210 -15.140 1.00 86.25 92 THR A CA 1
ATOM 764 C C . THR A 1 92 ? 16.740 -1.840 -16.056 1.00 86.25 92 THR A C 1
ATOM 766 O O . THR A 1 92 ? 17.132 -2.645 -16.896 1.00 86.25 92 THR A O 1
ATOM 769 N N . LYS A 1 93 ? 17.383 -0.684 -15.844 1.00 84.81 93 LYS A N 1
ATOM 770 C CA . LYS A 1 93 ? 18.563 -0.271 -16.624 1.00 84.81 93 LYS A CA 1
ATOM 771 C C . LYS A 1 93 ? 19.714 -1.270 -16.508 1.00 84.81 93 LYS A C 1
ATOM 773 O O . LYS A 1 93 ? 20.306 -1.638 -17.519 1.00 84.81 93 LYS A O 1
ATOM 778 N N . SER A 1 94 ? 19.991 -1.754 -15.297 1.00 87.44 94 SER A N 1
ATOM 779 C CA . SER A 1 94 ? 21.042 -2.751 -15.054 1.00 87.44 94 SER A CA 1
ATOM 780 C C . SER A 1 94 ? 20.738 -4.083 -15.742 1.00 87.44 94 SER A C 1
ATOM 782 O O . SER A 1 94 ? 21.628 -4.683 -16.340 1.00 87.44 94 SER A O 1
ATOM 784 N N . LEU A 1 95 ? 19.479 -4.530 -15.707 1.00 87.94 95 LEU A N 1
ATOM 785 C CA . LEU A 1 95 ? 19.039 -5.764 -16.353 1.00 87.94 95 LEU A CA 1
ATOM 786 C C . LEU A 1 95 ? 19.128 -5.661 -17.879 1.00 87.94 95 LEU A C 1
ATOM 788 O O . LEU A 1 95 ? 19.625 -6.578 -18.528 1.00 87.94 95 LEU A O 1
ATOM 792 N N . LEU A 1 96 ? 18.701 -4.536 -18.458 1.00 85.94 96 LEU A N 1
ATOM 793 C CA . LEU A 1 96 ? 18.776 -4.320 -19.904 1.00 85.94 96 LEU A CA 1
ATOM 794 C C . LEU A 1 96 ? 20.230 -4.240 -20.387 1.00 85.94 96 LEU A C 1
ATOM 796 O O . LEU A 1 96 ? 20.548 -4.795 -21.440 1.00 85.94 96 LEU A O 1
ATOM 800 N N . LEU A 1 97 ? 21.116 -3.623 -19.597 1.00 85.94 97 LEU A N 1
ATOM 801 C CA . LEU A 1 97 ? 22.553 -3.612 -19.869 1.00 85.94 97 LEU A CA 1
ATOM 802 C C . LEU A 1 97 ? 23.141 -5.032 -19.819 1.00 85.94 97 LEU A C 1
ATOM 804 O O . LEU A 1 97 ? 23.910 -5.410 -20.699 1.00 85.94 97 LEU A O 1
ATOM 808 N N . ALA A 1 98 ? 22.746 -5.836 -18.826 1.00 89.31 98 ALA A N 1
ATOM 809 C CA . ALA A 1 98 ? 23.215 -7.212 -18.663 1.00 89.31 98 ALA A CA 1
ATOM 810 C C . ALA A 1 98 ? 22.762 -8.144 -19.801 1.00 89.31 98 ALA A C 1
ATOM 812 O O . ALA A 1 98 ? 23.495 -9.056 -20.174 1.00 89.31 98 ALA A O 1
ATOM 813 N N . ILE A 1 99 ? 21.582 -7.900 -20.380 1.00 91.06 99 ILE A N 1
ATOM 814 C CA . ILE A 1 99 ? 21.058 -8.646 -21.538 1.00 91.06 99 ILE A CA 1
ATOM 815 C C . ILE A 1 99 ? 21.793 -8.264 -22.842 1.00 91.06 99 ILE A C 1
ATOM 817 O O . ILE A 1 99 ? 21.681 -8.966 -23.845 1.00 91.06 99 ILE A O 1
ATOM 821 N N . GLY A 1 100 ? 22.588 -7.186 -22.842 1.00 89.19 100 GLY A N 1
ATOM 822 C CA . GLY A 1 100 ? 23.351 -6.745 -24.013 1.00 89.19 100 GLY A CA 1
ATOM 823 C C . GLY A 1 100 ? 22.476 -6.122 -25.102 1.00 89.19 100 GLY A C 1
ATOM 824 O O . GLY A 1 100 ? 22.817 -6.187 -26.285 1.00 89.19 100 GLY A O 1
ATOM 825 N N . LEU A 1 101 ? 21.330 -5.542 -24.727 1.00 84.88 101 LEU A N 1
ATOM 826 C CA . LEU A 1 101 ? 20.415 -4.939 -25.689 1.00 84.88 101 LEU A CA 1
ATOM 827 C C . LEU A 1 101 ? 21.068 -3.718 -26.356 1.00 84.88 101 LEU A C 1
ATOM 829 O O . LEU A 1 101 ? 21.617 -2.842 -25.689 1.00 84.88 101 LEU A O 1
ATOM 833 N N . HIS A 1 102 ? 20.995 -3.649 -27.687 1.00 84.88 102 HIS A N 1
ATOM 834 C CA . HIS A 1 102 ? 21.595 -2.554 -28.444 1.00 84.88 102 HIS A CA 1
ATOM 835 C C . HIS A 1 102 ? 20.951 -1.201 -28.057 1.00 84.88 102 HIS A C 1
ATOM 837 O O . HIS A 1 102 ? 19.718 -1.094 -28.068 1.00 84.88 102 HIS A O 1
ATOM 843 N N . PRO A 1 103 ? 21.740 -0.137 -27.795 1.00 81.06 103 PRO A N 1
ATOM 844 C CA . PRO A 1 103 ? 21.257 1.129 -27.224 1.00 81.06 103 PRO A CA 1
ATOM 845 C C . PRO A 1 103 ? 20.191 1.836 -28.071 1.00 81.06 103 PRO A C 1
ATOM 847 O O . PRO A 1 103 ? 19.363 2.567 -27.543 1.00 81.06 103 PRO A O 1
ATOM 850 N N . LYS A 1 104 ? 20.167 1.579 -29.384 1.00 84.81 104 LYS A N 1
ATOM 851 C CA . LYS A 1 104 ? 19.163 2.140 -30.301 1.00 84.81 104 LYS A CA 1
ATOM 852 C C . LYS A 1 104 ? 17.761 1.543 -30.108 1.00 84.81 104 LYS A C 1
ATOM 854 O O . LYS A 1 104 ? 16.780 2.271 -30.177 1.00 84.81 104 LYS A O 1
ATOM 859 N N . ALA A 1 105 ? 17.672 0.235 -29.853 1.00 82.31 105 ALA A N 1
ATOM 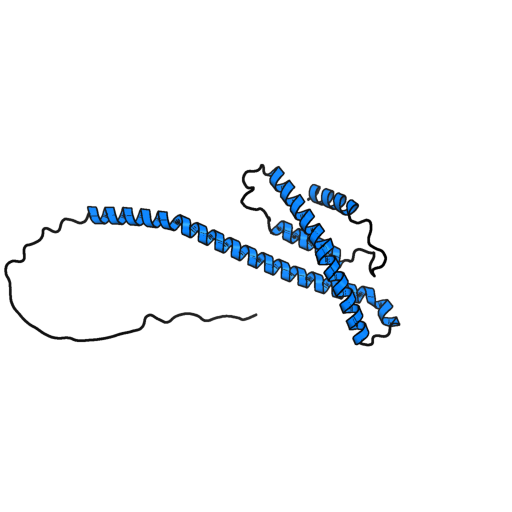860 C CA . ALA A 1 105 ? 16.396 -0.414 -29.547 1.00 82.31 105 ALA A CA 1
ATOM 861 C C . ALA A 1 105 ? 15.938 -0.046 -28.129 1.00 82.31 105 ALA A C 1
ATOM 863 O O . ALA A 1 105 ? 14.758 0.179 -27.891 1.00 82.31 105 ALA A O 1
ATOM 864 N N . TYR A 1 106 ? 16.886 0.091 -27.199 1.00 78.94 106 TYR A N 1
ATOM 865 C CA . TYR A 1 106 ? 16.618 0.541 -25.837 1.00 78.94 106 TYR A CA 1
ATOM 866 C C . TYR A 1 106 ? 15.864 1.878 -25.797 1.00 78.94 106 TYR A C 1
ATOM 868 O O . TYR A 1 106 ? 14.813 1.951 -25.170 1.00 78.94 106 TYR A O 1
ATOM 876 N N . THR A 1 107 ? 16.336 2.904 -26.511 1.00 80.56 107 THR A N 1
ATOM 877 C CA . THR A 1 107 ? 15.713 4.241 -26.492 1.00 80.56 107 THR A CA 1
ATOM 878 C C . THR A 1 107 ? 14.271 4.264 -26.998 1.00 80.56 107 THR A C 1
ATOM 880 O O . THR A 1 107 ? 13.492 5.103 -26.560 1.00 80.56 107 THR A O 1
ATOM 883 N N . GLU A 1 108 ? 13.893 3.352 -27.898 1.00 86.44 108 GLU A N 1
ATOM 884 C CA . GLU A 1 108 ? 12.519 3.283 -28.416 1.00 86.44 108 GLU A CA 1
ATOM 885 C C . GLU A 1 108 ? 11.557 2.584 -27.439 1.00 86.44 108 GLU A C 1
ATOM 887 O O . GLU A 1 108 ? 10.384 2.947 -27.364 1.00 86.44 108 GLU A O 1
ATOM 892 N N . TYR A 1 109 ? 12.043 1.608 -26.661 1.00 84.06 109 TYR A N 1
ATOM 893 C CA . TYR A 1 109 ? 11.210 0.800 -25.758 1.00 84.06 109 TYR A CA 1
ATOM 894 C C . TYR A 1 109 ? 11.366 1.131 -24.267 1.00 84.06 109 TYR A C 1
ATOM 896 O O . TYR A 1 109 ? 10.608 0.593 -23.459 1.00 84.06 109 TYR A O 1
ATOM 904 N N . GLU A 1 110 ? 12.297 2.009 -23.883 1.00 81.75 110 GLU A N 1
ATOM 905 C CA . GLU A 1 110 ? 12.595 2.364 -22.485 1.00 81.75 110 GLU A CA 1
ATOM 906 C C . GLU A 1 110 ? 11.328 2.734 -21.705 1.00 81.75 110 GLU A C 1
ATOM 908 O O . GLU A 1 110 ? 11.093 2.192 -20.625 1.00 81.75 110 GLU A O 1
ATOM 913 N N . TYR A 1 111 ? 10.468 3.574 -22.287 1.00 80.62 111 TYR A N 1
ATOM 914 C CA . TYR A 1 111 ? 9.216 4.000 -21.660 1.00 80.62 111 TYR A CA 1
ATOM 915 C C . TYR A 1 111 ? 8.268 2.824 -21.379 1.00 80.62 111 TYR A C 1
ATOM 917 O O . TYR A 1 111 ? 7.726 2.701 -20.281 1.00 80.62 111 TYR A O 1
ATOM 925 N N . TYR A 1 112 ? 8.090 1.927 -22.352 1.00 85.06 112 TYR A N 1
ATOM 926 C CA . TYR A 1 112 ? 7.185 0.783 -22.224 1.00 85.06 112 TYR A CA 1
ATOM 927 C C . TYR A 1 112 ? 7.707 -0.253 -21.233 1.00 85.06 112 TYR A C 1
ATOM 929 O O . TYR A 1 112 ? 6.946 -0.754 -20.407 1.00 85.06 112 TYR A O 1
ATOM 937 N N . ILE A 1 113 ? 9.004 -0.564 -21.294 1.00 85.31 113 ILE A N 1
ATOM 938 C CA . ILE A 1 113 ? 9.630 -1.555 -20.415 1.00 85.31 113 ILE A CA 1
ATOM 939 C C . ILE A 1 113 ? 9.637 -1.045 -18.977 1.00 85.31 113 ILE A C 1
ATOM 941 O O . ILE A 1 113 ? 9.279 -1.786 -18.061 1.00 85.31 113 ILE A O 1
ATOM 945 N N . LEU A 1 114 ? 9.987 0.226 -18.770 1.00 83.31 114 LEU A N 1
ATOM 946 C CA . LEU A 1 114 ? 9.983 0.803 -17.436 1.00 83.31 114 LEU A CA 1
ATOM 947 C C . LEU A 1 114 ? 8.561 0.973 -16.892 1.00 83.31 114 LEU A C 1
ATOM 949 O O . LEU A 1 114 ? 8.318 0.680 -15.722 1.00 83.31 114 LEU A O 1
ATOM 953 N N . GLY A 1 115 ? 7.605 1.376 -17.728 1.00 84.19 115 GLY A N 1
ATOM 954 C CA . GLY A 1 115 ? 6.193 1.423 -17.352 1.00 84.19 115 GLY A CA 1
ATOM 955 C C . GLY A 1 115 ? 5.657 0.044 -16.951 1.00 84.19 115 GLY A C 1
ATOM 956 O O . GLY A 1 115 ? 5.003 -0.098 -15.919 1.00 84.19 115 GLY A O 1
ATOM 957 N N . ALA A 1 116 ? 5.987 -1.006 -17.705 1.00 86.81 116 ALA A N 1
ATOM 958 C CA . ALA A 1 116 ? 5.605 -2.377 -17.370 1.00 86.81 116 ALA A CA 1
ATOM 959 C C . ALA A 1 116 ? 6.263 -2.858 -16.063 1.00 86.81 116 ALA A C 1
ATOM 961 O O . ALA A 1 116 ? 5.598 -3.428 -15.202 1.00 86.81 116 ALA A O 1
ATOM 962 N N . ALA A 1 117 ? 7.555 -2.585 -15.869 1.00 87.25 117 ALA A N 1
ATOM 963 C CA . ALA A 1 117 ? 8.257 -2.959 -14.644 1.00 87.25 117 ALA A CA 1
ATOM 964 C C . ALA A 1 117 ? 7.679 -2.243 -13.413 1.00 87.25 117 ALA A C 1
ATOM 966 O O . ALA A 1 117 ? 7.376 -2.883 -12.406 1.00 87.25 117 ALA A O 1
ATOM 967 N N . THR A 1 118 ? 7.468 -0.928 -13.500 1.00 85.44 118 THR A N 1
ATOM 968 C CA . THR A 1 118 ? 6.922 -0.126 -12.393 1.00 85.44 118 THR A CA 1
ATOM 969 C C . THR A 1 118 ? 5.476 -0.494 -12.071 1.00 85.44 118 THR A C 1
ATOM 971 O O . THR A 1 118 ? 5.126 -0.573 -10.897 1.00 85.44 118 THR A O 1
ATOM 974 N N . THR A 1 119 ? 4.646 -0.808 -13.070 1.00 86.31 119 THR A N 1
ATOM 975 C CA . THR A 1 119 ? 3.273 -1.295 -12.837 1.00 86.31 119 THR A CA 1
ATOM 976 C C . THR A 1 119 ? 3.246 -2.673 -12.176 1.00 86.31 119 THR A C 1
ATOM 978 O O . THR A 1 119 ? 2.486 -2.860 -11.228 1.00 86.31 119 THR A O 1
ATOM 981 N N . ILE A 1 120 ? 4.101 -3.617 -12.587 1.00 89.75 120 ILE A N 1
ATOM 982 C CA . ILE A 1 120 ? 4.213 -4.932 -11.928 1.00 89.75 120 ILE A CA 1
ATOM 983 C C . ILE A 1 120 ? 4.644 -4.770 -10.467 1.00 89.75 120 ILE A C 1
ATOM 985 O O . ILE A 1 120 ? 4.033 -5.360 -9.576 1.00 89.75 120 ILE A O 1
ATOM 989 N N . VAL A 1 121 ? 5.664 -3.946 -10.208 1.00 87.69 121 VAL A N 1
ATOM 990 C CA . VAL A 1 121 ? 6.135 -3.666 -8.844 1.00 87.69 121 VAL A CA 1
ATOM 991 C C . VAL A 1 121 ? 5.044 -2.979 -8.018 1.00 87.69 121 VAL A C 1
ATOM 993 O O . VAL A 1 121 ? 4.842 -3.354 -6.863 1.00 87.69 121 VAL A O 1
ATOM 996 N N . CYS A 1 122 ? 4.291 -2.045 -8.609 1.00 87.12 122 CYS A N 1
ATOM 997 C CA . CYS A 1 122 ? 3.134 -1.415 -7.972 1.00 87.12 122 CYS A CA 1
ATOM 998 C C . CYS A 1 122 ? 2.109 -2.457 -7.530 1.00 87.12 122 CYS A C 1
ATOM 1000 O O . CYS A 1 122 ? 1.730 -2.501 -6.364 1.00 87.12 122 CYS A O 1
ATOM 1002 N N . ILE A 1 123 ? 1.674 -3.315 -8.453 1.00 87.44 123 ILE A N 1
ATOM 1003 C CA . ILE A 1 123 ? 0.650 -4.329 -8.188 1.00 87.44 123 ILE A CA 1
ATOM 1004 C C . ILE A 1 123 ? 1.135 -5.300 -7.106 1.00 87.44 123 ILE A C 1
ATOM 1006 O O . ILE A 1 123 ? 0.396 -5.592 -6.168 1.00 87.44 123 ILE A O 1
ATOM 1010 N N . ALA A 1 124 ? 2.388 -5.754 -7.185 1.00 89.56 124 ALA A N 1
ATOM 1011 C CA . ALA A 1 124 ? 2.975 -6.634 -6.179 1.00 89.56 124 ALA A CA 1
ATOM 1012 C C . ALA A 1 124 ? 3.016 -5.979 -4.788 1.00 89.56 124 ALA A C 1
ATOM 1014 O O . ALA A 1 124 ? 2.681 -6.621 -3.790 1.00 89.56 124 ALA A O 1
ATOM 1015 N N . PHE A 1 125 ? 3.384 -4.697 -4.716 1.00 85.75 125 PHE A N 1
ATOM 1016 C CA . PHE A 1 125 ? 3.378 -3.939 -3.468 1.00 85.75 125 PHE A CA 1
ATOM 1017 C C . PHE A 1 125 ? 1.967 -3.830 -2.880 1.00 85.75 125 PHE A C 1
ATOM 1019 O O . PHE A 1 125 ? 1.791 -4.045 -1.683 1.00 85.75 125 PHE A O 1
ATOM 1026 N N . LEU A 1 126 ? 0.960 -3.557 -3.710 1.00 85.62 126 LEU A N 1
ATOM 1027 C CA . LEU A 1 126 ? -0.431 -3.433 -3.272 1.00 85.62 126 LEU A CA 1
ATOM 1028 C C . LEU A 1 126 ? -1.003 -4.751 -2.751 1.00 85.62 126 LEU A C 1
ATOM 1030 O O . LEU A 1 126 ? -1.616 -4.759 -1.688 1.00 85.62 126 LEU A O 1
ATOM 1034 N N . ILE A 1 127 ? -0.741 -5.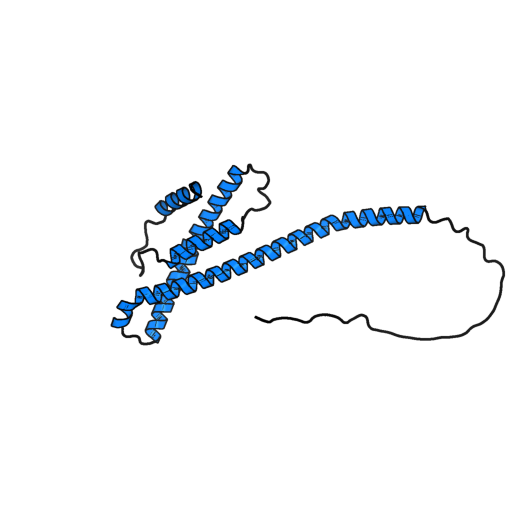868 -3.435 1.00 88.81 127 ILE A N 1
ATOM 1035 C CA . ILE A 1 127 ? -1.134 -7.206 -2.961 1.00 88.81 127 ILE A CA 1
ATOM 1036 C C . ILE A 1 127 ? -0.477 -7.507 -1.607 1.00 88.81 127 ILE A C 1
ATOM 1038 O O . ILE A 1 127 ? -1.120 -8.029 -0.696 1.00 88.81 127 ILE A O 1
ATOM 1042 N N . CYS A 1 128 ? 0.804 -7.160 -1.455 1.00 87.94 128 CYS A N 1
ATOM 1043 C CA . CYS A 1 128 ? 1.517 -7.331 -0.193 1.00 87.94 128 CYS A CA 1
ATOM 1044 C C . CYS A 1 128 ? 0.895 -6.479 0.924 1.00 87.94 128 CYS A C 1
ATOM 1046 O O . CYS A 1 128 ? 0.655 -6.983 2.023 1.00 87.94 128 CYS A O 1
ATOM 1048 N N . LEU A 1 129 ? 0.592 -5.210 0.637 1.00 85.00 129 LEU A N 1
ATOM 1049 C CA . LEU A 1 129 ? -0.015 -4.290 1.594 1.00 85.00 129 LEU A CA 1
ATOM 1050 C C . LEU A 1 129 ? -1.399 -4.783 2.041 1.00 85.00 129 LEU A C 1
ATOM 1052 O O . LEU A 1 129 ? -1.649 -4.871 3.241 1.00 85.00 129 LEU A O 1
ATOM 1056 N N . ASP A 1 130 ? -2.255 -5.176 1.097 1.00 84.50 130 ASP A N 1
ATOM 1057 C CA . ASP A 1 130 ? -3.586 -5.725 1.380 1.00 84.50 130 ASP A CA 1
ATOM 1058 C C . ASP A 1 130 ? -3.509 -7.002 2.236 1.00 84.50 130 ASP A C 1
ATOM 1060 O O . ASP A 1 130 ? -4.229 -7.156 3.230 1.00 84.50 130 ASP A O 1
ATOM 1064 N N . GLY A 1 131 ? -2.554 -7.887 1.932 1.00 86.38 131 GLY A N 1
ATOM 1065 C CA . GLY A 1 131 ? -2.277 -9.073 2.740 1.00 86.38 131 GLY A CA 1
ATOM 1066 C C . GLY A 1 131 ? -1.878 -8.729 4.179 1.00 86.38 131 GLY A C 1
ATOM 1067 O O . GLY A 1 131 ? -2.423 -9.298 5.132 1.00 86.38 131 GLY A O 1
ATOM 1068 N N . VAL A 1 132 ? -0.970 -7.764 4.364 1.00 85.44 132 VAL A N 1
ATOM 1069 C CA . VAL A 1 132 ? -0.544 -7.292 5.694 1.00 85.44 132 VAL A CA 1
ATOM 1070 C C . VAL A 1 132 ? -1.711 -6.655 6.454 1.00 85.44 132 VAL A C 1
ATOM 1072 O O . VAL A 1 132 ? -1.907 -6.970 7.633 1.00 85.44 132 VAL A O 1
ATOM 1075 N N . CYS A 1 133 ? -2.522 -5.823 5.796 1.00 82.94 133 CYS A N 1
ATOM 1076 C CA . CYS A 1 133 ? -3.714 -5.215 6.389 1.00 82.94 133 CYS A CA 1
ATOM 1077 C C . CYS A 1 133 ? -4.727 -6.279 6.831 1.00 82.94 133 CYS A C 1
ATOM 1079 O O . CYS A 1 133 ? -5.225 -6.245 7.962 1.00 82.94 133 CYS A O 1
ATOM 1081 N N . THR A 1 134 ? -4.972 -7.287 5.993 1.00 84.94 134 THR A N 1
ATOM 1082 C CA . THR A 1 134 ? -5.886 -8.397 6.294 1.00 84.94 134 THR A CA 1
ATOM 1083 C C . THR A 1 134 ? -5.418 -9.209 7.504 1.00 84.94 134 THR A C 1
ATOM 1085 O O . THR A 1 134 ? -6.206 -9.514 8.409 1.00 84.94 134 THR A O 1
ATOM 1088 N N . ILE A 1 135 ? -4.120 -9.515 7.577 1.00 85.62 135 ILE A N 1
ATOM 1089 C CA . ILE A 1 135 ? -3.513 -10.198 8.727 1.00 85.62 135 ILE A CA 1
ATOM 1090 C C . ILE A 1 135 ? -3.640 -9.331 9.988 1.00 85.62 135 ILE A C 1
ATOM 1092 O O . ILE A 1 135 ? -4.054 -9.827 11.040 1.00 85.62 135 ILE A O 1
ATOM 1096 N N . GLY A 1 136 ? -3.353 -8.032 9.881 1.00 80.94 136 GLY A N 1
ATOM 1097 C CA . GLY A 1 136 ? -3.489 -7.068 10.973 1.00 80.94 136 GLY A CA 1
ATOM 1098 C C . GLY A 1 136 ? -4.908 -7.025 11.542 1.00 80.94 136 GLY A C 1
ATOM 1099 O O . GLY A 1 136 ? -5.093 -7.163 12.757 1.00 80.94 136 GLY A O 1
ATOM 1100 N N . LYS A 1 137 ? -5.926 -6.937 10.675 1.00 80.94 137 LYS A N 1
ATOM 1101 C CA . LYS A 1 137 ? -7.344 -6.984 11.072 1.00 80.94 137 LYS A CA 1
ATOM 1102 C C . LYS A 1 137 ? -7.673 -8.265 11.833 1.00 80.94 137 LYS A C 1
ATOM 1104 O O . LYS A 1 137 ? -8.282 -8.202 12.904 1.00 80.94 137 LYS A O 1
ATOM 1109 N N . LYS A 1 138 ? -7.219 -9.421 11.339 1.00 85.56 138 LYS A N 1
ATOM 1110 C CA . LYS A 1 138 ? -7.429 -10.716 12.002 1.00 85.56 138 LYS A CA 1
ATOM 1111 C C . LYS A 1 138 ? -6.840 -10.729 13.417 1.00 85.56 138 LYS A C 1
ATOM 1113 O O . LYS A 1 138 ? -7.543 -11.104 14.357 1.00 85.56 138 LYS A O 1
ATOM 1118 N N . PHE A 1 139 ? -5.608 -10.245 13.590 1.00 82.06 139 PHE A N 1
ATOM 1119 C CA . PHE A 1 139 ? -4.962 -10.149 14.905 1.00 82.06 139 PHE A CA 1
ATOM 1120 C C . PHE A 1 139 ? -5.701 -9.208 15.866 1.00 82.06 139 PHE A C 1
ATOM 1122 O O . PHE A 1 139 ? -5.874 -9.531 17.047 1.00 82.06 139 PHE A O 1
ATOM 1129 N N . ILE A 1 140 ? -6.170 -8.053 15.384 1.00 82.44 140 ILE A N 1
ATOM 1130 C CA . ILE A 1 140 ? -6.935 -7.102 16.204 1.00 82.44 140 ILE A CA 1
ATOM 1131 C C . ILE A 1 140 ? -8.268 -7.725 16.641 1.00 82.44 140 ILE A C 1
ATOM 1133 O O . ILE A 1 140 ? -8.617 -7.662 17.826 1.00 82.44 140 ILE A O 1
ATOM 1137 N N . CYS A 1 141 ? -8.988 -8.378 15.725 1.00 82.50 141 CYS A N 1
ATOM 1138 C CA . CYS A 1 141 ? -10.239 -9.074 16.023 1.00 82.50 141 CYS A CA 1
ATOM 1139 C C . CYS A 1 141 ? -10.047 -10.202 17.044 1.00 82.50 141 CYS A C 1
ATOM 1141 O O . CYS A 1 141 ? -10.815 -10.306 18.006 1.00 82.50 141 CYS A O 1
ATOM 1143 N N . GLU A 1 142 ? -9.005 -11.016 16.885 1.00 88.31 142 GLU A N 1
ATOM 1144 C CA . GLU A 1 142 ? -8.684 -12.105 17.808 1.00 88.31 142 GLU A CA 1
ATOM 1145 C C . GLU A 1 142 ? -8.366 -11.580 19.216 1.00 88.31 142 GLU A C 1
ATOM 1147 O O . GLU A 1 142 ? -8.877 -12.087 20.226 1.00 88.31 142 GLU A O 1
ATOM 1152 N N . ARG A 1 143 ? -7.604 -10.484 19.299 1.00 83.88 143 ARG A N 1
ATOM 1153 C CA . ARG A 1 143 ? -7.290 -9.823 20.569 1.00 83.88 143 ARG A CA 1
ATOM 1154 C C . ARG A 1 143 ? -8.530 -9.218 21.225 1.00 83.88 143 ARG A C 1
ATOM 1156 O O . ARG A 1 143 ? -8.699 -9.330 22.444 1.00 83.88 143 ARG A O 1
ATOM 1163 N N . ALA A 1 144 ? -9.416 -8.604 20.443 1.00 84.44 144 ALA A N 1
ATOM 1164 C CA . ALA A 1 144 ? -10.682 -8.066 20.934 1.00 84.44 144 ALA A CA 1
ATOM 1165 C C . ALA A 1 144 ? -11.597 -9.178 21.476 1.00 84.44 144 ALA A C 1
ATOM 1167 O O . ALA A 1 144 ? -12.182 -9.023 22.552 1.00 84.44 144 ALA A O 1
ATOM 1168 N N . ASN A 1 145 ? -11.676 -10.321 20.786 1.00 88.88 145 ASN A N 1
ATOM 1169 C CA . ASN A 1 145 ? -12.445 -11.478 21.244 1.00 88.88 145 ASN A CA 1
ATOM 1170 C C . ASN A 1 145 ? -11.875 -12.057 22.550 1.00 88.88 145 ASN A C 1
ATOM 1172 O O . ASN A 1 145 ? -12.617 -12.311 23.500 1.00 88.88 145 ASN A O 1
ATOM 1176 N N . SER A 1 146 ? -10.548 -12.160 22.651 1.00 87.06 146 SER A N 1
ATOM 1177 C CA . SER A 1 146 ? -9.859 -12.610 23.868 1.00 87.06 146 SER A CA 1
ATOM 1178 C C . SER A 1 146 ? -10.165 -11.715 25.077 1.00 87.06 146 SER A C 1
ATOM 1180 O O . SER A 1 146 ? -10.450 -12.210 26.170 1.00 87.06 146 SER A O 1
ATOM 1182 N N . ARG A 1 147 ? -10.211 -10.387 24.890 1.00 84.75 147 ARG A N 1
ATOM 1183 C CA . ARG A 1 147 ? -10.620 -9.444 25.951 1.00 84.75 147 ARG A CA 1
ATOM 1184 C C . ARG A 1 147 ? -12.081 -9.626 26.369 1.00 84.75 147 ARG A C 1
ATOM 1186 O O . ARG A 1 147 ? -12.369 -9.608 27.565 1.00 84.75 147 ARG A O 1
ATOM 1193 N N . LYS A 1 148 ? -12.998 -9.846 25.418 1.00 85.38 148 LYS A N 1
ATOM 1194 C CA . LYS A 1 148 ? -14.417 -10.124 25.722 1.00 85.38 148 LYS A CA 1
ATOM 1195 C C . LYS A 1 148 ? -14.577 -11.413 26.537 1.00 85.38 148 LYS A C 1
ATOM 1197 O O . LYS A 1 148 ? -15.354 -11.445 27.495 1.00 85.38 148 LYS A O 1
ATOM 1202 N N . GLN A 1 149 ? -13.812 -12.457 26.219 1.00 82.38 149 GLN A N 1
ATOM 1203 C CA . GLN A 1 149 ? -13.812 -13.699 26.998 1.00 82.38 149 GLN A CA 1
ATOM 1204 C C . GLN A 1 149 ? -13.261 -13.494 28.417 1.00 82.38 149 GLN A C 1
ATOM 1206 O O . GLN A 1 149 ? -13.869 -13.950 29.386 1.00 82.38 149 GLN A O 1
ATOM 1211 N N . LEU A 1 150 ? -12.176 -12.727 28.570 1.00 83.50 150 LEU A N 1
ATOM 1212 C CA . LEU A 1 150 ? -11.612 -12.425 29.888 1.00 83.50 150 LEU A CA 1
ATOM 1213 C C . LEU A 1 150 ? -12.585 -11.629 30.774 1.00 83.50 150 LEU A C 1
ATOM 1215 O O . LEU A 1 150 ? -12.708 -11.923 31.960 1.00 83.50 150 LEU A O 1
ATOM 1219 N N . MET A 1 151 ? -13.325 -10.669 30.211 1.00 80.69 151 MET A N 1
ATOM 1220 C CA . MET A 1 151 ? -14.320 -9.888 30.961 1.00 80.69 151 MET A CA 1
ATOM 1221 C C . MET A 1 151 ? -15.585 -10.689 31.317 1.00 80.69 151 MET A C 1
ATOM 1223 O O . MET A 1 151 ? -16.253 -10.386 32.307 1.00 80.69 151 MET A O 1
ATOM 1227 N N . THR A 1 152 ? -15.921 -11.732 30.554 1.00 79.94 152 THR A N 1
ATOM 1228 C CA . THR A 1 152 ? -17.087 -12.594 30.831 1.00 79.94 152 THR A CA 1
ATOM 1229 C C . THR A 1 152 ? -16.768 -13.766 31.767 1.00 79.94 152 THR A C 1
ATOM 1231 O O . THR A 1 152 ? -17.665 -14.256 32.459 1.00 79.94 152 THR A O 1
ATOM 1234 N N . ALA A 1 153 ? -15.497 -14.166 31.882 1.00 75.81 153 ALA A N 1
ATOM 1235 C CA . ALA A 1 153 ? -15.030 -15.196 32.810 1.00 75.81 153 ALA A CA 1
ATOM 1236 C C . ALA A 1 153 ? -15.377 -14.939 34.299 1.00 75.81 153 ALA A C 1
ATOM 1238 O O . ALA A 1 153 ? -15.891 -15.860 34.945 1.00 75.81 153 ALA A O 1
ATOM 1239 N N . PRO A 1 154 ? -15.177 -13.736 34.883 1.00 76.38 154 PRO A N 1
ATOM 1240 C CA . PRO A 1 154 ? -15.547 -13.481 36.276 1.00 76.38 154 PRO A CA 1
ATOM 1241 C C . PRO A 1 154 ? -17.065 -13.507 36.495 1.00 76.38 154 PRO A C 1
ATOM 1243 O O . PRO A 1 154 ? -17.513 -14.039 37.510 1.00 76.38 154 PRO A O 1
ATOM 1246 N N . LYS A 1 155 ? -17.871 -13.042 35.525 1.00 74.38 155 LYS A N 1
ATOM 1247 C CA . LYS A 1 155 ? -19.341 -13.144 35.596 1.00 74.38 155 LYS A CA 1
ATOM 1248 C C . LYS A 1 155 ? -19.807 -14.602 35.596 1.00 74.38 155 LYS A C 1
ATOM 1250 O O . LYS A 1 155 ? -20.633 -14.967 36.427 1.00 74.38 155 LYS A O 1
ATOM 1255 N N . ARG A 1 156 ? -19.232 -15.462 34.743 1.00 72.56 156 ARG A N 1
ATOM 1256 C CA . ARG A 1 156 ? -19.537 -16.907 34.754 1.00 72.56 156 ARG A CA 1
ATOM 1257 C C . ARG A 1 156 ? -19.139 -17.572 36.071 1.00 72.56 156 ARG A C 1
ATOM 1259 O O . ARG A 1 156 ? -19.911 -18.369 36.592 1.00 72.56 156 ARG A O 1
ATOM 1266 N N . LYS A 1 157 ? -17.981 -17.223 36.646 1.00 79.81 157 LYS A N 1
ATOM 1267 C CA . LYS A 1 157 ? -17.560 -17.742 37.960 1.00 79.81 157 LYS A CA 1
ATOM 1268 C C . LYS A 1 157 ? -18.487 -17.284 39.092 1.00 79.81 157 LYS A C 1
ATOM 1270 O O . LYS A 1 157 ? -18.780 -18.084 39.976 1.00 79.81 157 LYS A O 1
ATOM 1275 N N . ALA A 1 158 ? -18.964 -16.040 39.064 1.00 82.00 158 ALA A N 1
ATOM 1276 C CA . ALA A 1 158 ? -19.919 -15.529 40.048 1.00 82.00 158 ALA A CA 1
ATOM 1277 C C . ALA A 1 158 ? -21.278 -16.248 39.960 1.00 82.00 158 ALA A C 1
ATOM 1279 O O . ALA A 1 158 ? -21.787 -16.699 40.983 1.00 82.00 158 ALA A O 1
ATOM 1280 N N . ILE A 1 159 ? -21.808 -16.436 38.745 1.00 86.56 159 ILE A N 1
ATOM 1281 C CA . ILE A 1 159 ? -23.058 -17.178 38.501 1.00 86.56 159 ILE A CA 1
ATOM 1282 C C . ILE A 1 159 ? -22.915 -18.658 38.897 1.00 86.56 159 ILE A C 1
ATOM 1284 O O . ILE A 1 159 ? -23.806 -19.235 39.514 1.00 86.56 159 ILE A O 1
ATOM 1288 N N . LEU A 1 160 ? -21.777 -19.289 38.595 1.00 88.94 160 LEU A N 1
ATOM 1289 C CA . LEU A 1 160 ? -21.537 -20.678 38.991 1.00 88.94 160 LEU A CA 1
ATOM 1290 C C . LEU A 1 160 ? -21.465 -20.826 40.520 1.00 88.94 160 LEU A C 1
ATOM 1292 O O . LEU A 1 160 ? -22.010 -21.782 41.071 1.00 88.94 160 LEU A O 1
ATOM 1296 N N . ARG A 1 161 ? -20.839 -19.870 41.224 1.00 88.31 161 ARG A N 1
ATOM 1297 C CA . ARG A 1 161 ? -20.813 -19.861 42.696 1.00 88.31 161 ARG A CA 1
ATOM 1298 C C . ARG A 1 161 ? -22.204 -19.693 43.298 1.00 88.31 161 ARG A C 1
ATOM 1300 O O . ARG A 1 161 ? -22.506 -20.400 44.255 1.00 88.31 161 ARG A O 1
ATOM 1307 N N . SER A 1 162 ? -23.044 -18.807 42.760 1.00 88.19 162 SER A N 1
ATOM 1308 C CA . SER A 1 162 ? -24.407 -18.634 43.275 1.00 88.19 162 SER A CA 1
ATOM 1309 C C . SER A 1 162 ? -25.260 -19.891 43.061 1.00 88.19 162 SER A C 1
ATOM 1311 O O . SER A 1 162 ? -25.956 -20.312 43.985 1.00 88.19 162 SER A O 1
ATOM 1313 N N . HIS A 1 163 ? -25.130 -20.566 41.913 1.00 88.31 163 HIS A N 1
ATOM 1314 C CA . HIS A 1 163 ? -25.780 -21.862 41.682 1.00 88.31 163 HIS A CA 1
ATOM 1315 C C . HIS A 1 163 ? -25.291 -22.958 42.640 1.00 88.31 163 HIS A C 1
ATOM 1317 O O . HIS A 1 163 ? -26.108 -23.687 43.201 1.00 88.31 163 HIS A O 1
ATOM 1323 N N . LEU A 1 164 ? -23.979 -23.063 42.881 1.00 89.69 164 LEU A N 1
ATOM 1324 C CA . LEU A 1 164 ? -23.432 -24.040 43.830 1.00 89.69 164 LEU A CA 1
ATOM 1325 C C . LEU A 1 164 ? -23.896 -23.779 45.270 1.00 89.69 164 LEU A C 1
ATOM 1327 O O . LEU A 1 164 ? -24.188 -24.729 45.996 1.00 89.69 164 LEU A O 1
ATOM 1331 N N . GLN A 1 165 ? -24.016 -22.514 45.681 1.00 89.50 165 GLN A N 1
ATOM 1332 C CA . GLN A 1 165 ? -24.558 -22.161 46.996 1.00 89.50 165 GLN A CA 1
ATOM 1333 C C . GLN A 1 165 ? -26.039 -22.541 47.136 1.00 89.50 165 GLN A C 1
ATOM 1335 O O . GLN A 1 165 ? -26.425 -23.075 48.176 1.00 89.50 165 GLN A O 1
ATOM 1340 N N . LEU A 1 166 ? -26.853 -22.338 46.094 1.00 89.69 166 LEU A N 1
ATOM 1341 C CA . LEU A 1 166 ? -28.255 -22.775 46.058 1.00 89.69 166 LEU A CA 1
ATOM 1342 C C . LEU A 1 166 ? -28.389 -24.299 46.171 1.00 89.69 166 LEU A C 1
ATOM 1344 O O . LEU A 1 166 ? -29.182 -24.791 46.973 1.00 89.69 166 LEU A O 1
ATOM 1348 N N . ILE A 1 167 ? -27.579 -25.049 45.419 1.00 90.19 167 ILE A N 1
ATOM 1349 C CA . ILE A 1 167 ? -27.571 -26.518 45.478 1.00 90.19 167 ILE A CA 1
ATOM 1350 C C . ILE A 1 167 ? -27.148 -27.004 46.869 1.00 90.19 167 ILE A C 1
ATOM 1352 O O . ILE A 1 167 ? -27.767 -27.916 47.414 1.00 90.19 167 ILE A O 1
ATOM 1356 N N . ASN A 1 168 ? -26.123 -26.392 47.470 1.00 89.50 168 ASN A N 1
ATOM 1357 C CA . ASN A 1 168 ? -25.663 -26.777 48.804 1.00 89.50 168 ASN A CA 1
ATOM 1358 C C . ASN A 1 168 ? -26.706 -26.470 49.891 1.00 89.50 168 ASN A C 1
ATOM 1360 O O . ASN A 1 168 ? -26.896 -27.274 50.798 1.00 89.50 168 ASN A O 1
ATOM 1364 N N . LYS A 1 169 ? -27.426 -25.345 49.781 1.00 88.62 169 LYS A N 1
ATOM 1365 C CA . LYS A 1 169 ? -28.497 -24.968 50.718 1.00 88.62 169 LYS A CA 1
ATOM 1366 C C . LYS A 1 169 ? -29.691 -25.927 50.666 1.00 88.62 169 LYS A C 1
ATOM 1368 O O . LYS A 1 169 ? -30.292 -26.198 51.698 1.00 88.62 169 LYS A O 1
ATOM 1373 N N . ASN A 1 170 ? -30.006 -26.456 49.485 1.00 84.94 170 ASN A N 1
ATOM 1374 C CA . ASN A 1 170 ? -31.114 -27.394 49.294 1.00 84.94 170 ASN A CA 1
ATOM 1375 C C . ASN A 1 170 ? -30.725 -28.855 49.540 1.00 84.94 170 ASN A C 1
ATOM 1377 O O . ASN A 1 170 ? -31.570 -29.736 49.386 1.00 84.94 170 ASN A O 1
ATOM 1381 N N . ARG A 1 171 ? -29.469 -29.147 49.906 1.00 80.38 171 ARG A N 1
ATOM 1382 C CA . ARG A 1 171 ? -29.068 -30.512 50.235 1.00 80.38 171 ARG A CA 1
ATOM 1383 C C . ARG A 1 171 ? -29.732 -30.887 51.569 1.00 80.38 171 ARG A C 1
ATOM 1385 O O . ARG A 1 171 ? -29.388 -30.292 52.591 1.00 80.38 171 ARG A O 1
ATOM 1392 N N . PRO A 1 172 ? -30.676 -31.847 51.591 1.00 75.50 172 PRO A N 1
ATOM 1393 C CA . PRO A 1 172 ? -31.290 -32.276 52.836 1.00 75.50 172 PRO A CA 1
ATOM 1394 C C . PRO A 1 172 ? -30.188 -32.805 53.749 1.00 75.50 172 PRO A C 1
ATOM 1396 O O . PRO A 1 172 ? -29.323 -33.571 53.312 1.00 75.50 172 PRO A O 1
ATOM 1399 N N . VAL A 1 173 ? -30.199 -32.359 55.006 1.00 74.56 173 VAL A N 1
ATOM 1400 C CA . VAL A 1 173 ? -29.300 -32.859 56.045 1.00 74.56 173 VAL A CA 1
ATOM 1401 C C . VAL A 1 173 ? -29.597 -34.344 56.186 1.00 74.56 173 VAL A C 1
ATOM 1403 O O . VAL A 1 173 ? -30.565 -34.740 56.833 1.00 74.56 173 VAL A O 1
ATOM 1406 N N . GLN A 1 174 ? -28.788 -35.164 55.519 1.00 67.25 174 GLN A N 1
ATOM 1407 C CA . GLN A 1 174 ? -28.757 -36.601 55.723 1.00 67.25 174 GLN A CA 1
ATOM 1408 C C . GLN A 1 174 ? -28.432 -36.790 57.201 1.00 67.25 174 GLN A C 1
ATOM 1410 O O . GLN A 1 174 ? -27.293 -36.597 57.636 1.00 67.25 174 GLN A O 1
ATOM 1415 N N . LYS A 1 175 ? -29.472 -37.063 57.997 1.00 66.12 175 LYS A N 1
ATOM 1416 C CA . LYS A 1 175 ? -29.340 -37.458 59.394 1.00 66.12 175 LYS A CA 1
ATOM 1417 C C . LYS A 1 175 ? -28.335 -38.597 59.396 1.00 66.12 175 LYS A C 1
ATOM 1419 O O . LYS A 1 175 ? -28.562 -39.617 58.757 1.00 66.12 175 LYS A O 1
ATOM 1424 N N . LYS A 1 176 ? -27.209 -38.378 60.072 1.00 63.56 176 LYS A N 1
ATOM 1425 C CA . LYS A 1 176 ? -26.154 -39.363 60.284 1.00 63.56 176 LYS A CA 1
ATOM 1426 C C . LYS A 1 176 ? -26.793 -40.584 60.951 1.00 63.56 176 LYS A C 1
ATOM 1428 O O . LYS A 1 176 ? -26.979 -40.599 62.165 1.00 63.56 176 LYS A O 1
ATOM 1433 N N . VAL A 1 177 ? -27.212 -41.558 60.145 1.00 65.56 177 VAL A N 1
ATOM 1434 C CA . VAL A 1 177 ? -27.689 -42.851 60.626 1.00 65.56 177 VAL A CA 1
ATOM 1435 C C . VAL A 1 177 ? -26.477 -43.504 61.264 1.00 65.56 177 VAL A C 1
ATOM 1437 O O . VAL A 1 177 ? -25.454 -43.704 60.616 1.00 65.56 177 VAL A O 1
ATOM 1440 N N . ASN A 1 178 ? -26.563 -43.708 62.572 1.00 54.72 178 ASN A N 1
ATOM 1441 C CA . ASN A 1 178 ? -25.495 -44.247 63.392 1.00 54.72 178 ASN A CA 1
ATOM 1442 C C . ASN A 1 178 ? -25.334 -45.739 63.046 1.00 54.72 178 ASN A C 1
ATOM 1444 O O . ASN A 1 178 ? -26.257 -46.505 63.334 1.00 54.72 178 ASN A O 1
ATOM 1448 N N . PRO A 1 179 ? -24.223 -46.181 62.429 1.00 56.75 179 PRO A N 1
ATOM 1449 C CA . PRO A 1 179 ? -24.024 -47.583 62.109 1.00 56.75 179 PRO A CA 1
ATOM 1450 C C . PRO A 1 179 ? -23.471 -48.273 63.357 1.00 56.75 179 PRO A C 1
ATOM 1452 O O . PRO A 1 179 ? -22.265 -48.445 63.521 1.00 56.75 179 PRO A O 1
ATOM 1455 N N . LYS A 1 180 ? -24.360 -48.640 64.280 1.00 57.62 180 LYS A N 1
ATOM 1456 C CA . LYS A 1 180 ? -24.064 -49.676 65.270 1.00 57.62 180 LYS A CA 1
ATOM 1457 C C . LYS A 1 180 ? -24.811 -50.939 64.863 1.00 57.62 180 LYS A C 1
ATOM 1459 O O . LYS A 1 180 ? -26.033 -50.934 64.817 1.00 57.62 180 LYS A O 1
ATOM 1464 N N . SER A 1 181 ? -24.026 -51.998 64.661 1.00 55.97 181 SER A N 1
ATOM 1465 C CA . SER A 1 181 ? -24.410 -53.400 64.457 1.00 55.97 181 SER A CA 1
ATOM 1466 C C . SER A 1 181 ? -24.720 -53.841 63.024 1.00 55.97 181 SER A C 1
ATOM 1468 O O . SER A 1 181 ? -25.857 -53.751 62.575 1.00 55.97 181 SER A O 1
ATOM 1470 N N . ALA A 1 182 ? -23.695 -54.409 62.376 1.00 48.56 182 ALA A N 1
ATOM 1471 C CA . ALA A 1 182 ? -23.669 -55.732 61.720 1.00 48.56 182 ALA A CA 1
ATOM 1472 C C . ALA A 1 182 ? -22.747 -55.675 60.490 1.00 48.56 182 ALA A C 1
ATOM 1474 O O . ALA A 1 182 ? -22.752 -54.680 59.782 1.00 48.56 182 ALA A O 1
ATOM 1475 N N . VAL A 1 183 ? -21.942 -56.657 60.106 1.00 51.50 183 VAL A N 1
ATOM 1476 C CA . VAL A 1 183 ? -21.545 -57.980 60.595 1.00 51.50 183 VAL A CA 1
ATOM 1477 C C . VAL A 1 183 ? -20.280 -58.289 59.770 1.00 51.50 183 VAL A C 1
ATOM 1479 O O . VAL A 1 183 ? -20.112 -57.776 58.663 1.00 51.50 183 VAL A O 1
ATOM 1482 N N . ALA A 1 184 ? -19.367 -59.070 60.337 1.00 53.09 184 ALA A N 1
ATOM 1483 C CA . ALA A 1 184 ? -18.134 -59.513 59.699 1.00 53.09 184 ALA A CA 1
ATOM 1484 C C . ALA A 1 184 ? -18.363 -60.233 58.356 1.00 53.09 184 ALA A C 1
ATOM 1486 O O . ALA A 1 184 ? -19.348 -60.950 58.203 1.00 53.09 184 ALA A O 1
ATOM 1487 N N . GLY A 1 185 ? -17.393 -60.143 57.440 1.00 51.53 185 GLY A N 1
ATOM 1488 C CA . GLY A 1 185 ? -17.259 -61.146 56.382 1.00 51.53 185 GLY A CA 1
ATOM 1489 C C . GLY A 1 185 ? -16.562 -60.697 55.101 1.00 51.53 185 GLY A C 1
ATOM 1490 O O . GLY A 1 185 ? -17.144 -59.987 54.295 1.00 51.53 185 GLY A O 1
ATOM 1491 N N . ASN A 1 186 ? -15.374 -61.267 54.891 1.00 42.56 186 ASN A N 1
ATOM 1492 C CA . ASN A 1 186 ? -14.719 -61.571 53.614 1.00 42.56 186 ASN A CA 1
ATOM 1493 C C . ASN A 1 186 ? -13.972 -60.481 52.827 1.00 42.56 186 ASN A C 1
ATOM 1495 O O . ASN A 1 186 ? -14.471 -59.828 51.917 1.00 42.56 186 ASN A O 1
ATOM 1499 N N . THR A 1 187 ? -12.666 -60.470 53.105 1.00 54.84 187 THR A N 1
ATOM 1500 C CA . THR A 1 187 ? -11.561 -60.561 52.137 1.00 54.84 187 THR A CA 1
ATOM 1501 C C . THR A 1 187 ? -11.919 -61.152 50.768 1.00 54.84 187 THR A C 1
ATOM 1503 O O . THR A 1 187 ? -12.306 -62.314 50.672 1.00 54.84 187 THR A O 1
ATOM 1506 N N . SER A 1 188 ? -11.621 -60.412 49.700 1.00 45.88 188 SER A N 1
ATOM 1507 C CA . SER A 1 188 ? -10.923 -60.958 48.528 1.00 45.88 188 SER A CA 1
ATOM 1508 C C . SER A 1 188 ? -10.255 -59.841 47.720 1.00 45.88 188 SER A C 1
ATOM 1510 O O . SER A 1 188 ? -10.848 -58.814 47.404 1.00 45.88 188 SER A O 1
ATOM 1512 N N . ASN A 1 189 ? -8.969 -60.068 47.456 1.00 52.53 189 ASN A N 1
ATOM 1513 C CA . ASN A 1 189 ? -8.089 -59.316 46.573 1.00 52.53 189 ASN A CA 1
ATOM 1514 C C . ASN A 1 189 ? -8.663 -59.222 45.157 1.00 52.53 189 ASN A C 1
ATOM 1516 O O . ASN A 1 189 ? -8.965 -60.267 44.589 1.00 52.53 189 ASN A O 1
ATOM 1520 N N . VAL A 1 190 ? -8.640 -58.037 44.536 1.00 52.28 190 VAL A N 1
ATOM 1521 C CA . VAL A 1 190 ? -8.338 -57.918 43.100 1.00 52.28 190 VAL A CA 1
ATOM 1522 C C . VAL A 1 190 ? -7.496 -56.667 42.860 1.00 52.28 190 VAL A C 1
ATOM 1524 O O . VAL A 1 190 ? -7.872 -55.540 43.167 1.00 52.28 190 VAL A O 1
ATOM 1527 N N . GLN A 1 191 ? -6.323 -56.939 42.313 1.00 51.62 191 GLN A N 1
ATOM 1528 C CA . GLN A 1 191 ? -5.248 -56.059 41.903 1.00 51.62 191 GLN A CA 1
ATOM 1529 C C . GLN A 1 191 ? -5.351 -55.902 40.377 1.00 51.62 191 GLN A C 1
ATOM 1531 O O . GLN A 1 191 ? -5.315 -56.908 39.681 1.00 51.62 191 GLN A O 1
ATOM 1536 N N . SER A 1 192 ? -5.494 -54.679 39.857 1.00 47.16 192 SER A N 1
ATOM 1537 C CA . SER A 1 192 ? -5.190 -54.301 38.458 1.00 47.16 192 SER A CA 1
ATOM 1538 C C . SER A 1 192 ? -5.271 -52.770 38.383 1.00 47.16 192 SER A C 1
ATOM 1540 O O . SER A 1 192 ? -6.336 -52.209 38.606 1.00 47.16 192 SER A O 1
ATOM 1542 N N . SER A 1 193 ? -4.182 -51.999 38.339 1.00 53.06 193 SER A N 1
ATOM 1543 C CA . SER A 1 193 ? -3.172 -51.878 37.274 1.00 53.06 193 SER A CA 1
ATOM 1544 C C . SER A 1 193 ? -3.784 -51.683 35.886 1.00 53.06 193 SER A C 1
ATOM 1546 O O . SER A 1 193 ? -4.260 -52.654 35.310 1.00 53.06 193 SER A O 1
ATOM 1548 N N . THR A 1 194 ? -3.768 -50.424 35.429 1.00 47.31 194 THR A N 1
ATOM 1549 C CA . THR A 1 194 ? -3.647 -49.879 34.052 1.00 47.31 194 THR A CA 1
ATOM 1550 C C . THR A 1 194 ? -3.886 -48.368 34.212 1.00 47.31 194 THR A C 1
ATOM 1552 O O . THR A 1 194 ? -4.998 -47.967 34.544 1.00 47.31 194 THR A O 1
ATOM 1555 N N . HIS A 1 195 ? -2.882 -47.492 34.291 1.00 42.69 195 HIS A N 1
ATOM 1556 C CA . HIS A 1 195 ? -1.912 -47.108 33.257 1.00 42.69 195 HIS A CA 1
ATOM 1557 C C . HIS A 1 195 ? -2.569 -46.720 31.917 1.00 42.69 195 HIS A C 1
ATOM 1559 O O . HIS A 1 195 ? -3.178 -47.548 31.249 1.00 42.69 195 HIS A O 1
ATOM 1565 N N . ASP A 1 196 ? -2.344 -45.450 31.572 1.00 44.84 196 ASP A N 1
ATOM 1566 C CA . ASP A 1 196 ? -2.185 -44.873 30.236 1.00 44.84 196 ASP A CA 1
ATOM 1567 C C . ASP A 1 196 ? -3.374 -44.527 29.330 1.00 44.84 196 ASP A C 1
ATOM 1569 O O . ASP A 1 196 ? -4.381 -45.214 29.214 1.00 44.84 196 ASP A O 1
ATOM 1573 N N . ALA A 1 197 ? -3.101 -43.449 28.583 1.00 48.94 197 ALA A N 1
ATOM 1574 C CA . ALA A 1 197 ? -3.681 -43.042 27.308 1.00 48.94 197 ALA A CA 1
ATOM 1575 C C . ALA A 1 197 ? -4.921 -42.133 27.342 1.00 48.94 197 ALA A C 1
ATOM 1577 O O . ALA A 1 197 ? -6.011 -42.518 26.937 1.00 48.94 197 ALA A O 1
ATOM 1578 N N . TYR A 1 198 ? -4.701 -40.850 27.652 1.00 44.75 198 TYR A N 1
ATOM 1579 C 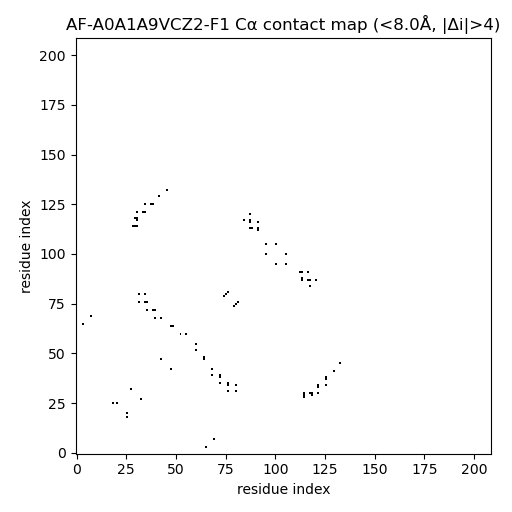CA . TYR A 1 198 ? -5.427 -39.760 26.981 1.00 44.75 198 TYR A CA 1
ATOM 1580 C C . TYR A 1 198 ? -4.456 -38.664 26.523 1.00 44.75 198 TYR A C 1
ATOM 1582 O O . TYR A 1 198 ? -4.531 -37.502 26.906 1.00 44.75 198 TYR A O 1
ATOM 1590 N N . GLU A 1 199 ? -3.521 -39.069 25.666 1.00 53.50 199 GLU A N 1
ATOM 1591 C CA . GLU A 1 199 ? -2.710 -38.179 24.841 1.00 53.50 199 GLU A CA 1
ATOM 1592 C C . GLU A 1 199 ? -2.718 -38.731 23.405 1.00 53.50 199 GLU A C 1
ATOM 1594 O O . GLU A 1 199 ? -1.910 -39.591 23.063 1.00 53.50 199 GLU A O 1
ATOM 1599 N N . LYS A 1 200 ? -3.686 -38.308 22.573 1.00 44.78 200 LYS A N 1
ATOM 1600 C CA . LYS A 1 200 ? -3.560 -38.277 21.098 1.00 44.78 200 LYS A CA 1
ATOM 1601 C C . LYS A 1 200 ? -4.805 -37.725 20.397 1.00 44.78 200 LYS A C 1
ATOM 1603 O O . LYS A 1 200 ? -5.892 -38.280 20.498 1.00 44.78 200 LYS A O 1
ATOM 1608 N N . GLY A 1 201 ? -4.577 -36.702 19.574 1.00 43.41 201 GLY A N 1
ATOM 1609 C CA . GLY A 1 201 ? -5.492 -36.200 18.543 1.00 43.41 201 GLY A CA 1
ATOM 1610 C C . GLY A 1 201 ? -5.781 -34.711 18.745 1.00 43.41 201 GLY A C 1
ATOM 1611 O O . GLY A 1 201 ? -6.481 -34.357 19.676 1.00 43.41 201 GLY A O 1
ATOM 1612 N N . ARG A 1 202 ? -5.325 -33.768 17.916 1.00 48.16 202 ARG A N 1
ATOM 1613 C CA . ARG A 1 202 ? -5.019 -33.864 16.487 1.00 48.16 202 ARG A CA 1
ATOM 1614 C C . ARG A 1 202 ? -4.257 -32.594 16.071 1.00 48.16 202 ARG A C 1
ATOM 1616 O O . ARG A 1 202 ? -4.819 -31.506 16.088 1.00 48.16 202 ARG A O 1
ATOM 1623 N N . LEU A 1 203 ? -2.989 -32.755 15.697 1.00 58.66 203 LEU A N 1
ATOM 1624 C CA . LEU A 1 203 ? -2.228 -31.819 14.867 1.00 58.66 203 LEU A CA 1
ATOM 1625 C C . LEU A 1 203 ? -2.004 -32.532 13.522 1.00 58.66 203 LEU A C 1
ATOM 1627 O O . LEU A 1 203 ? -1.569 -33.684 13.547 1.00 58.66 203 LEU A O 1
ATOM 1631 N N . LYS A 1 204 ? -2.371 -31.872 12.412 1.00 54.84 204 LYS A N 1
ATOM 1632 C CA . LYS A 1 204 ? -2.303 -32.222 10.962 1.00 54.84 204 LYS A CA 1
ATOM 1633 C C . LYS A 1 204 ? -3.621 -31.715 10.360 1.00 54.84 204 LYS A C 1
ATOM 1635 O O . LYS A 1 204 ? -4.666 -32.101 10.872 1.00 54.84 204 LYS A O 1
ATOM 1640 N N . THR A 1 205 ? -3.727 -30.842 9.366 1.00 47.97 205 THR A N 1
ATOM 1641 C CA . THR A 1 205 ? -2.930 -30.359 8.211 1.00 47.97 205 THR A CA 1
ATOM 1642 C C . THR A 1 205 ? -3.735 -29.127 7.704 1.00 47.97 205 THR A C 1
ATOM 1644 O O . THR A 1 205 ? -4.918 -29.036 8.016 1.00 47.97 205 THR A O 1
ATOM 1647 N N . ALA A 1 206 ? -3.236 -28.112 7.002 1.00 47.38 206 ALA A N 1
ATOM 1648 C CA . ALA A 1 206 ? -2.493 -28.165 5.755 1.00 47.38 206 ALA A CA 1
ATOM 1649 C C . ALA A 1 206 ? -1.839 -26.797 5.478 1.00 47.38 206 ALA A C 1
ATOM 1651 O O . ALA A 1 206 ? -2.494 -25.758 5.525 1.00 47.38 206 ALA A O 1
ATOM 1652 N N . THR A 1 207 ? -0.544 -26.837 5.195 1.00 56.38 207 THR A N 1
ATOM 1653 C CA . THR A 1 207 ? 0.062 -26.136 4.062 1.00 56.38 207 THR A CA 1
ATOM 1654 C C . THR A 1 207 ? -0.484 -26.755 2.780 1.00 56.38 207 THR A C 1
ATOM 1656 O O . THR A 1 207 ? -0.345 -27.965 2.628 1.00 56.38 207 THR A O 1
ATOM 1659 N N . ASP A 1 208 ? -1.101 -25.950 1.924 1.00 59.22 208 ASP A N 1
ATOM 1660 C CA . ASP A 1 208 ? -1.095 -26.086 0.465 1.00 59.22 208 ASP A CA 1
ATOM 1661 C C . ASP A 1 208 ? -1.628 -24.768 -0.124 1.00 59.22 208 ASP A C 1
ATOM 1663 O O . ASP A 1 208 ? -2.679 -24.289 0.312 1.00 59.22 208 ASP A O 1
ATOM 1667 N N . TYR A 1 209 ? -0.883 -24.257 -1.113 1.00 49.94 209 TYR A N 1
ATOM 1668 C CA . TYR A 1 209 ? -1.024 -23.012 -1.894 1.00 49.94 209 TYR A CA 1
ATOM 1669 C C . TYR A 1 209 ? -0.457 -21.727 -1.281 1.00 49.94 209 TYR A C 1
ATOM 1671 O O . TYR A 1 209 ? -1.025 -21.193 -0.303 1.00 49.94 209 TYR A O 1
#

Nearest PDB structures (foldseek):
  1ez3-assembly1_A  TM=3.299E-01  e=8.269E+00  Rattus norvegicus

Solvent-accessible surface area (backbone atoms only — not comparable to full-atom values): 13028 Å² total; per-residue (Å²): 106,70,70,57,54,52,51,49,54,58,50,53,69,67,70,67,75,72,76,73,84,88,51,101,66,91,63,89,48,73,41,55,55,53,48,53,54,50,53,50,51,49,52,66,72,58,62,86,64,66,82,84,60,75,84,54,61,69,69,60,49,53,50,52,49,52,51,52,49,49,52,50,51,51,50,42,48,64,60,50,44,46,52,49,51,53,50,48,49,54,50,49,55,52,50,45,57,72,72,63,62,56,70,75,62,45,72,76,42,47,68,59,56,51,51,51,50,45,38,52,52,44,52,53,50,49,56,51,50,52,51,51,51,54,51,48,52,51,54,53,52,53,54,53,52,52,51,54,52,60,67,44,47,60,55,52,52,53,54,50,50,54,52,52,52,53,56,59,69,68,52,75,82,75,72,81,76,77,91,76,88,87,77,90,83,80,91,78,91,84,88,78,91,79,83,88,84,92,81,85,88,84,91,87,86,78,93,80,136

=== Feature glossary ===
The features interleaved in this record are:

— What the protein is —

Sequence gives the chain of amino acids in standard one-letter code (A=alanine, C=cysteine, …, Y=tyrosine), read N→C. It is the only feature that is directly encoded by the gene; all structural features are derived from the folded form of this sequence.

Database cross-references. InterPro integrates a dozen domain/family signature databases into unified entries with residue-range hits. GO terms attach function/process/location labels with evidence codes. CATH codes position the fold in a four-level structural taxonomy. Organism is the NCBI-taxonomy species name.

— Where its atoms are —

Atomic coordinates in PDBx/mmCIF format — the same representation the Protein Data Bank distributes. Each line of the _atom_site loop places one backbone atom in Cartesian space (units: ångströms, origin: arbitrary).

The six renders are orthographic views along the three Cartesian axes in both directions. Representation (cartoon, sticks, or surface) and color scheme (sequence-rainbow or by-chain) vary across proteins so the training set covers all the common visualization conventions.

— Local backbone conformation —

Eight-state secondary structure (DSSP): H is the canonical α-helix, G the tighter 3₁₀-helix, I the wider π-helix; E/B are β-structure, T and S are turns and bends, and '-' is everything else. DSSP derives these from the pattern of main-chain N–H···O=C hydrogen bonds, not from the sequence.

P-SEA three-state annotation labels each residue as helix, strand, or coil based purely on the geometry of the Cα trace. It serves as a fallback when the full backbone (and thus DSSP) is unavailable.

The φ/ψ torsion pair specifies the backbone conformation at each residue. φ rotates about the N–Cα bond, ψ about the Cα–C bond. Steric clashes forbid most of the (φ, ψ) plane — the allowed regions (α-helix basin, β-sheet basin, left-handed helix) are the Ramachandran-allowed regions.

— Global shape and packing —

The geometric summary reports three shape descriptors. Rg (radius of gyration) measures how spread out the Cα atoms are about their centre of mass; compact globular proteins have small Rg, elongated or unfolded ones large. Cα contacts (<8 Å, |i−j|>4) count long-range residue pairs in spatial proximity — high for tightly packed folds, near zero for rods or random coil. The bounding-box extents give the protein's footprint along x, y, z in Å.

Solvent-accessible surface area (SASA) is the area in Å² traced out by the centre of a 1.4 Å probe sphere (a water molecule) rolled over the protein's van der Waals surface (Shrake–Rupley / Lee–Richards construction). Buried residues have near-zero SASA; fully exposed residues can exceed 200 Å². The total SASA scales roughly with the number of surface residues.

The contact map is a binary N×N matrix image: pixel (i, j) is dark where Cα_i and Cα_j are within 8 Å and |i−j|>4. Because the |i−j|>4 filter removes local helical contacts, off-diagonal stripes parallel to the main diagonal indicate parallel β-sheets; stripes perpendicular to it indicate antiparallel β-sheets. The Ramachandran plot scatters every residue's (φ, ψ) pair against the sterically allowed regions. The PAE heatmap renders the predicted-aligned-error matrix.

— Structural neighborhood —

3Di is Foldseek's structural alphabet. Each residue is assigned one of twenty discrete states based on how its Cα sits relative to its spatial (not sequential) neighbors. Aligning 3Di strings finds structural homologs roughly as well as full 3D superposition, but orders of magnitude faster.

Nearest PDB neighbors are the top structural matches found by Foldseek when searching this structure against the entire Protein Data Bank. Each hit reports a TM-score (0 to 1; >0.5 almost always implies the same fold) and an E-value. These are *structural* homologs — they may share no detectable sequence similarity.

— Confidence and disorder —

For AlphaFold models, the B-factor field carries pLDDT — the model's own estimate of local accuracy on a 0–100 scale. Regions with pLDDT<50 should be treated as essentially unmodeled; they often correspond to intrinsically disordered segments.

Crystallographic B-factors measure how much each atom's electron density is smeared out, in Å². They rise in mobile loops and surface residues and fall in the buried interior. In AlphaFold models this column is repurposed to hold pLDDT instead.

Predicted aligned error is AlphaFold's pairwise confidence. Unlike pLDDT (per-residue), PAE is per-residue-pair and captures whether two parts of the structure are correctly placed relative to each other. Units are ångströms of expected positional error.